Protein AF-A0A7S3QF16-F1 (afdb_monomer_lite)

Radius of gyration: 27.22 Å; chains: 1; bounding box: 56×72×96 Å

Secondary structure (DSSP, 8-state):
--------PPP---------S---THHHHHHHHHHH-HHHHHHHHTT-----PPP-------S--S--------------------------------------GGG-HHHHHHHSSTTHHHHHHHHHHHHHTTT-GGGTHHHHHHHHHHHHHTHHHHHHS-SS-GGGHHHHHHHHHHHHHHHHHSTT-EEEEPPTTTPPEEEEEGGGTEEEEEEESEETTEEEEEEEEEETTS-EEEEEETTTSEEETTEEEEEEE--TT--EEEEEEEEEES--SSS----EEEEEEEE---------

Foldseek 3Di:
DDDDDDDDDDDDDDDDDDDDDDDDCVCVVLVVCCVPPVVVSVVVVVVDPDDPDDDDDDDDDDPPDDDDDDDDDDDDDDDDDDDDDDDDDDDDPDPPPPPDPPDPCCPPLVLVLQCDDDLNVLSVVLVVVCVVCPPNNVVSVVSVVVSVVRCVVCVVVSVPADSPRCPVVVVVQVVVVVVVCVQVPDPLEAEAADDPVQAWDKDDDAVVQKIKTWGAQDDDQWGFQKKWKAFPVGRTFWIDGQVPFDDDPRTGMTMGGHHLPGFKMKIKTWIFGPDPPPDDGHTYIYIDIDTDDNPPPPPD

Organism: NCBI:txid122233

Sequence (300 aa):
MLRRFFATSCPRGFFQH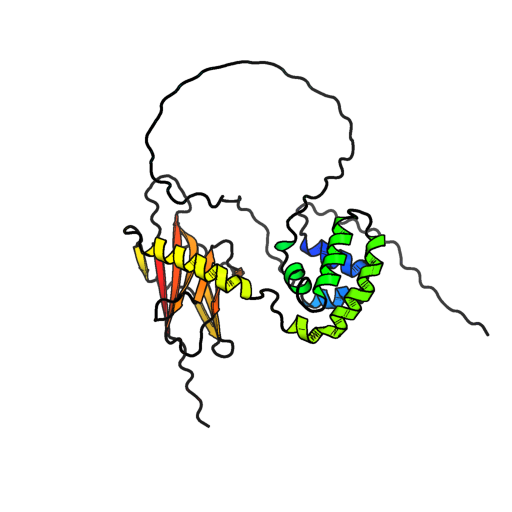KTPQGLCMTFSVVACLSKTNPSFASRLTNVTMCDRGPPRYGKKIPLYLLPRRDFSGGSSTNKSDGDSSSVPSGGTTSETILSVPKEDRGDCPLCKKYSKGPCGELFKKWLECLDKNEGNEINCDVLMAPLDKCLKKNEAYYDKISLYDDNDDEKTIEKWKEFIEEMEGEATTIIRDFDKETEPEMQLRLERQMGAAMFRSKIGNKILLLAYVKDQDGNILGAGSSEELYSFQGQLVLKFGADESCKDVIAHGLYGNEDDDDTENDIIIFRKMERMPSSTLKSD

Structure (mmCIF, N/CA/C/O backbone):
data_AF-A0A7S3QF16-F1
#
_entry.id   AF-A0A7S3QF16-F1
#
loop_
_atom_site.group_PDB
_atom_site.id
_atom_site.type_symbol
_atom_site.label_atom_id
_atom_site.label_alt_id
_atom_site.label_comp_id
_atom_site.label_asym_id
_atom_site.label_entity_id
_atom_site.label_seq_id
_atom_site.pdbx_PDB_ins_code
_atom_site.Cartn_x
_atom_site.Cartn_y
_atom_site.Cartn_z
_atom_site.occupancy
_atom_site.B_iso_or_equiv
_atom_site.auth_seq_id
_atom_site.auth_comp_id
_atom_site.auth_asym_id
_atom_site.auth_atom_id
_atom_site.pdbx_PDB_model_num
ATOM 1 N N . MET A 1 1 ? 12.222 0.759 -66.997 1.00 34.75 1 MET A N 1
ATOM 2 C CA . MET A 1 1 ? 10.974 1.558 -66.938 1.00 34.75 1 MET A CA 1
ATOM 3 C C . MET A 1 1 ? 10.609 1.681 -65.459 1.00 34.75 1 MET A C 1
ATOM 5 O O . MET A 1 1 ? 10.206 0.684 -64.895 1.00 34.75 1 MET A O 1
ATOM 9 N N . LEU A 1 2 ? 10.983 2.698 -64.675 1.00 29.44 2 LEU A N 1
ATOM 10 C CA . LEU A 1 2 ? 10.797 4.156 -64.771 1.00 29.44 2 LEU A CA 1
ATOM 11 C C . LEU A 1 2 ? 9.316 4.584 -64.792 1.00 29.44 2 LEU A C 1
ATOM 13 O O . LEU A 1 2 ? 8.692 4.501 -65.845 1.00 29.44 2 LEU A O 1
ATOM 17 N N . ARG A 1 3 ? 8.819 5.025 -63.616 1.00 26.72 3 ARG A N 1
ATOM 18 C CA . ARG A 1 3 ? 7.724 5.986 -63.284 1.00 26.72 3 ARG A CA 1
ATOM 19 C C . ARG A 1 3 ? 7.445 5.828 -61.768 1.00 26.72 3 ARG A C 1
ATOM 21 O O . ARG A 1 3 ? 6.997 4.763 -61.378 1.00 26.72 3 ARG A O 1
ATOM 28 N N . ARG A 1 4 ? 7.927 6.646 -60.815 1.00 27.41 4 ARG A N 1
ATOM 29 C CA . ARG A 1 4 ? 7.733 8.082 -60.473 1.00 27.41 4 ARG A CA 1
ATOM 30 C C . ARG A 1 4 ? 6.271 8.534 -60.351 1.00 27.41 4 ARG A C 1
ATOM 32 O O . ARG A 1 4 ? 5.593 8.558 -61.367 1.00 27.41 4 ARG A O 1
ATOM 39 N N . PHE A 1 5 ? 5.892 8.929 -59.122 1.00 28.38 5 PHE A N 1
ATOM 40 C CA . PHE A 1 5 ? 5.117 10.109 -58.652 1.00 28.38 5 PHE A CA 1
ATOM 41 C C . PHE A 1 5 ? 4.545 9.791 -57.243 1.00 28.38 5 PHE A C 1
ATOM 43 O O . PHE A 1 5 ? 4.179 8.648 -57.019 1.00 28.38 5 PHE A O 1
ATOM 50 N N . PHE A 1 6 ? 4.453 10.652 -56.221 1.00 27.95 6 PHE A N 1
ATOM 51 C CA . PHE A 1 6 ? 4.789 12.062 -55.985 1.00 27.95 6 PHE A CA 1
ATOM 52 C C . PHE A 1 6 ? 5.149 12.230 -54.493 1.00 27.95 6 PHE A C 1
ATOM 54 O O . PHE A 1 6 ? 4.605 11.540 -53.634 1.00 27.95 6 PHE A O 1
ATOM 61 N N . ALA A 1 7 ? 6.035 13.181 -54.201 1.00 28.44 7 ALA A N 1
ATOM 62 C CA . ALA A 1 7 ? 6.226 13.743 -52.873 1.00 28.44 7 ALA A CA 1
ATOM 63 C C . ALA A 1 7 ? 5.029 14.633 -52.497 1.00 28.44 7 ALA A C 1
ATOM 65 O O . ALA A 1 7 ? 4.592 15.438 -53.319 1.00 28.44 7 ALA A O 1
ATOM 66 N N . THR A 1 8 ? 4.564 14.553 -51.251 1.00 27.20 8 THR A N 1
ATOM 67 C CA . THR A 1 8 ? 3.741 15.599 -50.630 1.00 27.20 8 THR A CA 1
ATOM 68 C C . THR A 1 8 ? 4.460 16.138 -49.404 1.00 27.20 8 THR A C 1
ATOM 70 O O . THR A 1 8 ? 4.722 15.435 -48.431 1.00 27.20 8 THR A O 1
ATOM 73 N N . SER A 1 9 ? 4.816 17.409 -49.524 1.00 26.52 9 SER A N 1
ATOM 74 C CA . SER A 1 9 ? 5.370 18.314 -48.527 1.00 26.52 9 SER A CA 1
ATOM 75 C C . SER A 1 9 ? 4.556 18.352 -47.232 1.00 26.52 9 SER A C 1
ATOM 77 O O . SER A 1 9 ? 3.342 18.539 -47.271 1.00 26.52 9 SER A O 1
ATOM 79 N N . CYS A 1 10 ? 5.241 18.276 -46.092 1.00 24.42 10 CYS A N 1
ATOM 80 C CA . CYS A 1 10 ? 4.675 18.579 -44.780 1.00 24.42 10 CYS A CA 1
ATOM 81 C C . CYS A 1 10 ? 4.849 20.089 -44.500 1.00 24.42 10 CYS A C 1
ATOM 83 O O . CYS A 1 10 ? 5.976 20.584 -44.622 1.00 24.42 10 CYS A O 1
ATOM 85 N N . PRO A 1 11 ? 3.792 20.857 -44.176 1.00 30.11 11 PRO A N 1
ATOM 86 C CA . PRO A 1 11 ? 3.934 22.281 -43.908 1.00 30.11 11 PRO A CA 1
ATOM 87 C C . PRO A 1 11 ? 4.593 22.519 -42.543 1.00 30.11 11 PRO A C 1
ATOM 89 O O . PRO A 1 11 ? 4.161 22.001 -41.515 1.00 30.11 11 PRO A O 1
ATOM 92 N N . ARG A 1 12 ? 5.636 23.357 -42.540 1.00 33.72 12 ARG A N 1
ATOM 93 C CA . ARG A 1 12 ? 6.178 24.001 -41.338 1.00 33.72 12 ARG A CA 1
ATOM 94 C C . ARG A 1 12 ? 5.121 24.954 -40.777 1.00 33.72 12 ARG A C 1
ATOM 96 O O . ARG A 1 12 ? 4.954 26.054 -41.293 1.00 33.72 12 ARG A O 1
ATOM 103 N N . GLY A 1 13 ? 4.435 24.533 -39.721 1.00 26.09 13 GLY A N 1
ATOM 104 C CA . GLY A 1 13 ? 3.623 25.392 -38.864 1.00 26.09 13 GLY A CA 1
ATOM 105 C C . GLY A 1 13 ? 4.214 25.410 -37.461 1.00 26.09 13 GLY A C 1
ATOM 106 O O . GLY A 1 13 ? 4.088 24.439 -36.722 1.00 26.09 13 GLY A O 1
ATOM 107 N N . PHE A 1 14 ? 4.886 26.504 -37.107 1.00 29.84 14 PHE A N 1
ATOM 108 C CA . PHE A 1 14 ? 5.239 26.825 -35.728 1.00 29.84 14 PHE A CA 1
ATOM 109 C C . PHE A 1 14 ? 3.946 27.145 -34.964 1.00 29.84 14 PHE A C 1
ATOM 111 O O . PHE A 1 14 ? 3.296 28.141 -35.265 1.00 29.84 14 PHE A O 1
ATOM 118 N N . PHE A 1 15 ? 3.599 26.344 -33.958 1.00 25.50 15 PHE A N 1
ATOM 119 C CA . PHE A 1 15 ? 2.707 26.774 -32.882 1.00 25.50 15 PHE A CA 1
ATOM 120 C C . PHE A 1 15 ? 3.539 26.876 -31.603 1.00 25.50 15 PHE A C 1
ATOM 122 O O . PHE A 1 15 ? 3.863 25.875 -30.969 1.00 25.50 15 PHE A O 1
ATOM 129 N N . GLN A 1 16 ? 3.920 28.103 -31.243 1.00 27.94 16 GLN A N 1
ATOM 130 C CA . GLN A 1 16 ? 4.348 28.411 -29.883 1.00 27.94 16 GLN A CA 1
ATOM 131 C C . GLN A 1 16 ? 3.099 28.456 -29.004 1.00 27.94 16 GLN A C 1
ATOM 133 O O . GLN A 1 16 ? 2.361 29.438 -29.026 1.00 27.94 16 GLN A O 1
ATOM 138 N N . HIS A 1 17 ? 2.882 27.417 -28.203 1.00 25.02 17 HIS A N 1
ATOM 139 C CA . HIS A 1 17 ? 2.093 27.557 -26.987 1.00 25.02 17 HIS A CA 1
ATOM 140 C C . HIS A 1 17 ? 3.066 27.767 -25.827 1.00 25.02 17 HIS A C 1
ATOM 142 O O . HIS A 1 17 ? 3.766 26.850 -25.407 1.00 25.02 17 HIS A O 1
ATOM 148 N N . LYS A 1 18 ? 3.137 29.006 -25.330 1.00 29.94 18 LYS A N 1
ATOM 149 C CA . LYS A 1 18 ? 3.687 29.283 -24.003 1.00 29.94 18 LYS A CA 1
ATOM 150 C C . LYS A 1 18 ? 2.670 28.793 -22.977 1.00 29.94 18 LYS A C 1
ATOM 152 O O . LYS A 1 18 ? 1.569 29.334 -22.909 1.00 29.94 18 LYS A O 1
ATOM 157 N N . THR A 1 19 ? 3.058 27.833 -22.153 1.00 33.12 19 THR A N 1
ATOM 158 C CA . THR A 1 19 ? 2.444 27.612 -20.841 1.00 33.12 19 THR A CA 1
ATOM 159 C C . THR A 1 19 ? 3.544 27.682 -19.787 1.00 33.12 19 THR A C 1
ATOM 161 O O . THR A 1 19 ? 4.580 27.037 -19.958 1.00 33.12 19 THR A O 1
ATOM 164 N N . PRO A 1 20 ? 3.375 28.483 -18.724 1.00 39.44 20 PRO A N 1
ATOM 165 C CA . PRO A 1 20 ? 4.262 28.432 -17.578 1.00 39.44 20 PRO A CA 1
ATOM 166 C C . PRO A 1 20 ? 3.888 27.210 -16.728 1.00 39.44 20 PRO A C 1
ATOM 168 O O . PRO A 1 20 ? 2.706 26.903 -16.615 1.00 39.44 20 PRO A O 1
ATOM 171 N N . GLN A 1 21 ? 4.891 26.615 -16.072 1.00 33.94 21 GLN A N 1
ATOM 172 C CA . GLN A 1 21 ? 4.816 25.613 -14.987 1.00 33.94 21 GLN A CA 1
ATOM 173 C C . GLN A 1 21 ? 5.112 24.146 -15.375 1.00 33.94 21 GLN A C 1
ATOM 175 O O . GLN A 1 21 ? 4.421 23.541 -16.184 1.00 33.94 21 GLN A O 1
ATOM 180 N N . GLY A 1 22 ? 6.141 23.599 -14.705 1.00 34.50 22 GLY A N 1
ATOM 181 C CA . GLY A 1 22 ? 6.293 22.194 -14.292 1.00 34.50 22 GLY A CA 1
ATOM 182 C C . GLY A 1 22 ? 6.468 21.130 -15.379 1.00 34.50 22 GLY A C 1
ATOM 183 O O . GLY A 1 22 ? 5.495 20.534 -15.824 1.00 34.50 22 GLY A O 1
ATOM 184 N N . LEU A 1 23 ? 7.717 20.816 -15.741 1.00 29.41 23 LEU A N 1
ATOM 185 C CA . LEU A 1 23 ? 8.071 19.666 -16.583 1.00 29.41 23 LEU A CA 1
ATOM 186 C C . LEU A 1 23 ? 7.722 18.337 -15.885 1.00 29.41 23 LEU A C 1
ATOM 188 O O . LEU A 1 23 ? 8.298 17.997 -14.857 1.00 29.41 23 LEU A O 1
ATOM 192 N N . CYS A 1 24 ? 6.800 17.576 -16.474 1.00 27.59 24 CYS A N 1
ATOM 193 C CA . CYS A 1 24 ? 6.434 16.222 -16.058 1.00 27.59 24 CYS A CA 1
ATOM 194 C C . CYS A 1 24 ? 7.305 15.204 -16.828 1.00 27.59 24 CYS A C 1
ATOM 196 O O . CYS A 1 24 ? 7.219 15.126 -18.055 1.00 27.59 24 CYS A O 1
ATOM 198 N N . MET A 1 25 ? 8.169 14.440 -16.147 1.00 37.62 25 MET A N 1
ATOM 199 C CA . MET A 1 25 ? 9.179 13.568 -16.787 1.00 37.62 25 MET A CA 1
ATOM 200 C C . MET A 1 25 ? 8.631 12.305 -17.474 1.00 37.62 25 MET A C 1
ATOM 202 O O . MET A 1 25 ? 9.325 11.717 -18.305 1.00 37.62 25 MET A O 1
ATOM 206 N N . THR A 1 26 ? 7.373 11.926 -17.245 1.00 40.38 26 THR A N 1
ATOM 207 C CA . THR A 1 26 ? 6.702 10.848 -18.000 1.00 40.38 26 THR A CA 1
ATOM 208 C C . THR A 1 26 ? 6.545 11.185 -19.484 1.00 40.38 26 THR A C 1
ATOM 210 O O . THR A 1 26 ? 6.555 10.288 -20.330 1.00 40.38 26 THR A O 1
ATOM 213 N N . PHE A 1 27 ? 6.510 12.476 -19.831 1.00 37.81 27 PHE A N 1
ATOM 214 C CA . PHE A 1 27 ? 6.523 12.910 -21.224 1.00 37.81 27 PHE A CA 1
ATOM 215 C C . PHE A 1 27 ? 7.855 12.630 -21.919 1.00 37.81 27 PHE A C 1
ATOM 217 O O . PHE A 1 27 ? 7.842 12.435 -23.125 1.00 37.81 27 PHE A O 1
ATOM 224 N N . SER A 1 28 ? 8.992 12.564 -21.218 1.00 42.03 28 SER A N 1
ATOM 225 C CA . SER A 1 28 ? 10.298 12.504 -21.888 1.00 42.03 28 SER A CA 1
ATOM 226 C C . SER A 1 28 ? 10.558 11.149 -22.554 1.00 42.03 28 SER A C 1
ATOM 228 O O . SER A 1 28 ? 10.948 11.097 -23.718 1.00 42.03 28 SER A O 1
ATOM 230 N N . VAL A 1 29 ? 10.238 10.037 -21.883 1.00 41.44 29 VAL A N 1
ATOM 231 C CA . VAL A 1 29 ? 10.453 8.687 -22.440 1.00 41.44 29 VAL A CA 1
ATOM 232 C C . VAL A 1 29 ? 9.471 8.398 -23.581 1.00 41.44 29 VAL A C 1
ATOM 234 O O . VAL A 1 29 ? 9.876 7.928 -24.642 1.00 41.44 29 VAL A O 1
ATOM 237 N N . VAL A 1 30 ? 8.192 8.760 -23.427 1.00 46.06 30 VAL A N 1
ATOM 238 C CA . VAL A 1 30 ? 7.173 8.579 -24.479 1.00 46.06 30 VAL A CA 1
ATOM 239 C C . VAL A 1 30 ? 7.391 9.550 -25.652 1.00 46.06 30 VAL A C 1
ATOM 241 O O . VAL A 1 30 ? 7.217 9.168 -26.812 1.00 46.06 30 VAL A O 1
ATOM 244 N N . ALA A 1 31 ? 7.837 10.787 -25.400 1.00 43.59 31 ALA A N 1
ATOM 245 C CA . ALA A 1 31 ? 8.187 11.744 -26.454 1.00 43.59 31 ALA A CA 1
ATOM 246 C C . ALA A 1 31 ? 9.464 11.343 -27.210 1.00 43.59 31 ALA A C 1
ATOM 248 O O . ALA A 1 31 ? 9.525 11.522 -28.425 1.00 43.59 31 ALA A O 1
ATOM 249 N N . CYS A 1 32 ? 10.459 10.764 -26.532 1.00 42.09 32 CYS A N 1
ATOM 250 C CA . CYS A 1 32 ? 11.660 10.242 -27.191 1.00 42.09 32 CYS A CA 1
ATOM 251 C C . CYS A 1 32 ? 11.332 9.026 -28.062 1.00 42.09 32 CYS A C 1
ATOM 253 O O . CYS A 1 32 ? 11.722 8.972 -29.226 1.00 42.09 32 CYS A O 1
ATOM 255 N N . LEU A 1 33 ? 10.529 8.091 -27.548 1.00 45.34 33 LEU A N 1
ATOM 256 C CA . LEU A 1 33 ? 10.141 6.883 -28.281 1.00 45.34 33 LEU A CA 1
ATOM 257 C C . LEU A 1 33 ? 9.184 7.176 -29.450 1.00 45.34 33 LEU A C 1
ATOM 259 O O . LEU A 1 33 ? 9.215 6.474 -30.460 1.00 45.34 33 LEU A O 1
ATOM 263 N N . SER A 1 34 ? 8.364 8.232 -29.360 1.00 44.12 34 SER A N 1
ATOM 264 C CA . SER A 1 34 ? 7.451 8.647 -30.444 1.00 44.12 34 SER A CA 1
ATOM 265 C C . SER A 1 34 ? 8.135 9.387 -31.583 1.00 44.12 34 SER A C 1
ATOM 267 O O . SER A 1 34 ? 7.673 9.287 -32.720 1.00 44.12 34 SER A O 1
ATOM 269 N N . LYS A 1 35 ? 9.248 10.080 -31.315 1.00 42.50 35 LYS A N 1
ATOM 270 C CA . LYS A 1 35 ? 10.030 10.767 -32.351 1.00 42.50 35 LYS A CA 1
ATOM 271 C C . LYS A 1 35 ? 10.871 9.818 -33.202 1.00 42.50 35 LYS A C 1
ATOM 273 O O . LYS A 1 35 ? 11.003 10.062 -34.397 1.00 42.50 35 LYS A O 1
ATOM 278 N N . THR A 1 36 ? 11.415 8.749 -32.622 1.00 43.81 36 THR A N 1
ATOM 279 C CA . THR A 1 36 ? 12.314 7.819 -33.329 1.00 43.81 36 THR A CA 1
ATOM 280 C C . THR A 1 36 ? 11.588 6.605 -33.910 1.00 43.81 36 THR A C 1
ATOM 282 O O . THR A 1 36 ? 11.999 6.091 -34.951 1.00 43.81 36 THR A O 1
ATOM 285 N N . ASN A 1 37 ? 10.474 6.157 -33.310 1.00 45.78 37 ASN A N 1
ATOM 286 C CA . ASN A 1 37 ? 9.675 5.053 -33.847 1.00 45.78 37 ASN A CA 1
ATOM 287 C C . ASN A 1 37 ? 8.175 5.159 -33.475 1.00 45.78 37 ASN A C 1
ATOM 289 O O . ASN A 1 37 ? 7.736 4.611 -32.458 1.00 45.78 37 ASN A O 1
ATOM 293 N N . PRO A 1 38 ? 7.340 5.785 -34.330 1.00 46.91 38 PRO A N 1
ATOM 294 C CA . PRO A 1 38 ? 5.915 6.011 -34.057 1.00 46.91 38 PRO A CA 1
ATOM 295 C C . PRO A 1 38 ? 5.117 4.728 -33.775 1.00 46.91 38 PRO A C 1
ATOM 297 O O . PRO A 1 38 ? 4.131 4.756 -33.042 1.00 46.91 38 PRO A O 1
ATOM 300 N N . SER A 1 39 ? 5.553 3.591 -34.332 1.00 43.91 39 SER A N 1
ATOM 301 C CA . SER A 1 39 ? 4.904 2.285 -34.141 1.00 43.91 39 SER A CA 1
ATOM 302 C C . SER A 1 39 ? 5.179 1.653 -32.772 1.00 43.91 39 SER A C 1
ATOM 304 O O . SER A 1 39 ? 4.388 0.838 -32.301 1.00 43.91 39 SER A O 1
ATOM 306 N N . PHE A 1 40 ? 6.284 2.037 -32.125 1.00 50.66 40 PHE A N 1
ATOM 307 C CA . PHE A 1 40 ? 6.639 1.614 -30.771 1.00 50.66 40 PHE A CA 1
ATOM 308 C C . PHE A 1 40 ? 5.958 2.507 -29.730 1.00 50.66 40 PHE A C 1
ATOM 310 O O . PHE A 1 40 ? 5.368 2.016 -28.770 1.00 50.66 40 PHE A O 1
ATOM 317 N N . ALA A 1 41 ? 5.940 3.821 -29.971 1.00 48.16 41 ALA A N 1
ATOM 318 C CA . ALA A 1 41 ? 5.211 4.748 -29.120 1.00 48.16 41 ALA A CA 1
ATOM 319 C C . ALA A 1 41 ? 3.706 4.498 -29.111 1.00 48.16 41 ALA A C 1
ATOM 321 O O . ALA A 1 41 ? 3.124 4.588 -28.040 1.00 48.16 41 ALA A O 1
ATOM 322 N N . SER A 1 42 ? 3.087 4.109 -30.236 1.00 44.22 42 SER A N 1
ATOM 323 C CA . SER A 1 42 ? 1.650 3.791 -30.248 1.00 44.22 42 SER A CA 1
ATOM 324 C C . SER A 1 42 ? 1.286 2.624 -29.315 1.00 44.22 42 SER A C 1
ATOM 326 O O . SER A 1 42 ? 0.199 2.599 -28.739 1.00 44.22 42 SER A O 1
ATOM 328 N N . ARG A 1 43 ? 2.219 1.681 -29.111 1.00 49.28 43 ARG A N 1
ATOM 329 C CA . ARG A 1 43 ? 2.064 0.552 -28.179 1.00 49.28 43 ARG A CA 1
ATOM 330 C C . ARG A 1 43 ? 2.276 0.963 -26.720 1.00 49.28 43 ARG A C 1
ATOM 332 O O . ARG A 1 43 ? 1.624 0.406 -25.846 1.00 49.28 43 ARG A O 1
ATOM 339 N N . LEU A 1 44 ? 3.113 1.969 -26.463 1.00 43.53 44 LEU A N 1
ATOM 340 C CA . LEU A 1 44 ? 3.290 2.564 -25.131 1.00 43.53 44 LEU A CA 1
ATOM 341 C C . LEU A 1 44 ? 2.171 3.554 -24.768 1.00 43.53 44 LEU A C 1
ATOM 343 O O . LEU A 1 44 ? 1.802 3.661 -23.602 1.00 43.53 44 LEU A O 1
ATOM 347 N N . THR A 1 45 ? 1.578 4.241 -25.747 1.00 40.91 45 THR A N 1
ATOM 348 C CA . THR A 1 45 ? 0.481 5.199 -25.526 1.00 40.91 45 THR A CA 1
ATOM 349 C C . THR A 1 45 ? -0.861 4.538 -25.220 1.00 40.91 45 THR A C 1
ATOM 351 O O . THR A 1 45 ? -1.739 5.189 -24.664 1.00 40.91 45 THR A O 1
ATOM 354 N N . ASN A 1 46 ? -1.025 3.238 -25.490 1.00 33.66 46 ASN A N 1
ATOM 355 C CA . ASN A 1 46 ? -2.186 2.487 -24.995 1.00 33.66 46 ASN A CA 1
ATOM 356 C C . ASN A 1 46 ? -2.142 2.248 -23.469 1.00 33.66 46 ASN A C 1
ATOM 358 O O . ASN A 1 46 ? -3.093 1.709 -22.913 1.00 33.66 46 ASN A O 1
ATOM 362 N N . VAL A 1 47 ? -1.070 2.681 -22.790 1.00 36.03 47 VAL A N 1
ATOM 363 C CA . VAL A 1 47 ? -0.903 2.637 -21.325 1.00 36.03 47 VAL A CA 1
ATOM 364 C C . VAL A 1 47 ? -0.964 4.040 -20.693 1.00 36.03 47 VAL A C 1
ATOM 366 O O . VAL A 1 47 ? -1.104 4.169 -19.480 1.00 36.03 47 VAL A O 1
ATOM 369 N N . THR A 1 48 ? -0.945 5.119 -21.484 1.00 29.95 48 THR A N 1
ATOM 370 C CA . THR A 1 48 ? -1.195 6.475 -20.969 1.00 29.95 48 THR A CA 1
ATOM 371 C C . THR A 1 48 ? -2.692 6.705 -20.766 1.00 29.95 48 THR A C 1
ATOM 373 O O . THR A 1 48 ? -3.358 7.307 -21.606 1.00 29.95 48 THR A O 1
ATOM 376 N N . MET A 1 49 ? -3.229 6.264 -19.625 1.00 25.38 49 MET A N 1
ATOM 377 C CA . MET A 1 49 ? -4.395 6.938 -19.056 1.00 25.38 49 MET A CA 1
ATOM 378 C C . MET A 1 49 ? -3.945 8.341 -18.645 1.00 25.38 49 MET A C 1
ATOM 380 O O . MET A 1 49 ? -3.103 8.512 -17.767 1.00 25.38 49 MET A O 1
ATOM 384 N N . CYS A 1 50 ? -4.452 9.350 -19.350 1.00 29.17 50 CYS A N 1
ATOM 385 C CA . CYS A 1 50 ? -4.286 10.744 -18.975 1.00 29.17 50 CYS A CA 1
ATOM 386 C C . CYS A 1 50 ? -4.996 10.990 -17.643 1.00 29.17 50 CYS A C 1
ATOM 388 O O . CYS A 1 50 ? -6.205 11.215 -17.636 1.00 29.17 50 CYS A O 1
ATOM 390 N N . ASP A 1 51 ? -4.254 10.992 -16.540 1.00 29.92 51 ASP A N 1
ATOM 391 C CA . ASP A 1 51 ? -4.768 11.542 -15.294 1.00 29.92 51 ASP A CA 1
ATOM 392 C C . ASP A 1 51 ? -4.586 13.066 -15.318 1.00 29.92 51 ASP A C 1
ATOM 394 O O . ASP A 1 51 ? -3.473 13.598 -15.299 1.00 29.92 51 ASP A O 1
ATOM 398 N N . ARG A 1 52 ? -5.704 13.780 -15.470 1.00 31.22 52 ARG A N 1
ATOM 399 C CA . ARG A 1 52 ? -5.795 15.237 -15.319 1.00 31.22 52 ARG A CA 1
ATOM 400 C C . ARG A 1 52 ? -6.217 15.538 -13.880 1.00 31.22 52 ARG A C 1
ATOM 402 O O . ARG A 1 52 ? -7.340 15.977 -13.649 1.00 31.22 52 ARG A O 1
ATOM 409 N N . GLY A 1 53 ? -5.321 15.313 -12.926 1.00 32.06 53 GLY A N 1
ATOM 410 C CA . GLY A 1 53 ? -5.453 15.832 -11.563 1.00 32.06 53 GLY A CA 1
ATOM 411 C C . GLY A 1 53 ? -4.844 17.239 -11.443 1.00 32.06 53 GLY A C 1
ATOM 412 O O . GLY A 1 53 ? -3.830 17.513 -12.092 1.00 32.06 53 GLY A O 1
ATOM 413 N N . PRO A 1 54 ? -5.434 18.166 -10.663 1.00 29.36 54 PRO A N 1
ATOM 414 C CA . PRO A 1 54 ? -4.854 19.489 -10.446 1.00 29.36 54 PRO A CA 1
ATOM 415 C C . PRO A 1 54 ? -3.597 19.399 -9.557 1.00 29.36 54 PRO A C 1
ATOM 417 O O . PRO A 1 54 ? -3.516 18.519 -8.702 1.00 29.36 54 PRO A O 1
ATOM 420 N N . PRO A 1 55 ? -2.617 20.313 -9.705 1.00 37.44 55 PRO A N 1
ATOM 421 C CA . PRO A 1 55 ? -1.423 20.308 -8.868 1.00 37.44 55 PRO A CA 1
ATOM 422 C C . PRO A 1 55 ? -1.756 20.906 -7.499 1.00 37.44 55 PRO A C 1
ATOM 424 O O . PRO A 1 55 ? -2.523 21.870 -7.460 1.00 37.44 55 PRO A O 1
ATOM 427 N N . ARG A 1 56 ? -1.129 20.422 -6.413 1.00 45.47 56 ARG A N 1
ATOM 428 C CA . ARG A 1 56 ? -0.651 21.257 -5.284 1.00 45.47 56 ARG A CA 1
ATOM 429 C C . ARG A 1 56 ? 0.148 20.466 -4.224 1.00 45.47 56 ARG A C 1
ATOM 431 O O . ARG A 1 56 ? -0.313 19.459 -3.717 1.00 45.47 56 ARG A O 1
ATOM 438 N N . TYR A 1 57 ? 1.326 21.038 -3.947 1.00 34.66 57 TYR A N 1
ATOM 439 C CA . TYR A 1 57 ? 2.171 21.152 -2.741 1.00 34.66 57 TYR A CA 1
ATOM 440 C C . TYR A 1 57 ? 2.152 20.124 -1.596 1.00 34.66 57 TYR A C 1
ATOM 442 O O . TYR A 1 57 ? 1.121 19.846 -1.005 1.00 34.66 57 TYR A O 1
ATOM 450 N N . GLY A 1 58 ? 3.371 19.813 -1.136 1.00 28.41 58 GLY A N 1
ATOM 451 C CA . GLY A 1 58 ? 3.712 19.398 0.229 1.00 28.41 58 GLY A CA 1
ATOM 452 C C . GLY A 1 58 ? 5.223 19.183 0.329 1.00 28.41 58 GLY A C 1
ATOM 453 O O . GLY A 1 58 ? 5.806 18.550 -0.543 1.00 28.41 58 GLY A O 1
ATOM 454 N N . LYS A 1 59 ? 5.893 19.812 1.297 1.00 31.97 59 LYS A N 1
ATOM 455 C CA . LYS A 1 59 ? 7.349 19.724 1.498 1.00 31.97 59 LYS A CA 1
ATOM 456 C C . LYS A 1 59 ? 7.729 18.302 1.923 1.00 31.97 59 LYS A C 1
ATOM 458 O O . LYS A 1 59 ? 6.976 17.678 2.653 1.00 31.97 59 LYS A O 1
ATOM 463 N N . LYS A 1 60 ? 8.921 17.846 1.522 1.00 31.39 60 LYS A N 1
ATOM 464 C CA . LYS A 1 60 ? 9.548 16.625 2.046 1.00 31.39 60 LYS A CA 1
ATOM 465 C C . LYS A 1 60 ? 9.563 16.692 3.577 1.00 31.39 60 LYS A C 1
ATOM 467 O O . LYS A 1 60 ? 10.249 17.560 4.119 1.00 31.39 60 LYS A O 1
ATOM 472 N N . ILE A 1 61 ? 8.831 15.803 4.241 1.00 33.75 61 ILE A N 1
ATOM 473 C CA . ILE A 1 61 ? 9.031 15.505 5.658 1.00 33.75 61 ILE A CA 1
ATOM 474 C C . ILE A 1 61 ? 10.174 14.485 5.707 1.00 33.75 61 ILE A C 1
ATOM 476 O O . ILE A 1 61 ? 10.079 13.429 5.085 1.00 33.75 61 ILE A O 1
ATOM 480 N N . PRO A 1 62 ? 11.304 14.782 6.356 1.00 34.22 62 PRO A N 1
ATOM 481 C CA . PRO A 1 62 ? 12.350 13.788 6.514 1.00 34.22 62 PRO A CA 1
ATOM 482 C C . PRO A 1 62 ? 11.927 12.719 7.533 1.00 34.22 62 PRO A C 1
ATOM 484 O O . PRO A 1 62 ? 11.602 13.046 8.672 1.00 34.22 62 PRO A O 1
ATOM 487 N N . LEU A 1 63 ? 11.996 11.444 7.137 1.00 33.94 63 LEU A N 1
ATOM 488 C CA . LEU A 1 63 ? 11.757 10.240 7.954 1.00 33.94 63 LEU A CA 1
ATOM 489 C C . LEU A 1 63 ? 12.823 10.013 9.059 1.00 33.94 63 LEU A C 1
ATOM 491 O O . LEU A 1 63 ? 13.377 8.926 9.192 1.00 33.94 63 LEU A O 1
ATOM 495 N N . TYR A 1 64 ? 13.145 11.028 9.865 1.00 38.59 64 TYR A N 1
ATOM 496 C CA . TYR A 1 64 ? 14.041 10.894 11.025 1.00 38.59 64 TYR A CA 1
ATOM 497 C C . TYR A 1 64 ? 13.415 11.367 12.339 1.00 38.59 64 TYR A C 1
ATOM 499 O O . TYR A 1 64 ? 14.083 12.013 13.135 1.00 38.59 64 TYR A O 1
ATOM 507 N N . LEU A 1 65 ? 12.151 11.048 12.613 1.00 37.91 65 LEU A N 1
ATOM 508 C CA . LEU A 1 65 ? 11.532 11.383 13.901 1.00 37.91 65 LEU A CA 1
ATOM 509 C C . LEU A 1 65 ? 10.782 10.184 14.487 1.00 37.91 65 LEU A C 1
ATOM 511 O O . LEU A 1 65 ? 9.565 10.180 14.595 1.00 37.91 65 LEU A O 1
ATOM 515 N N . LEU A 1 66 ? 11.552 9.175 14.896 1.00 39.31 66 LEU A N 1
ATOM 516 C CA . LEU A 1 66 ? 11.185 8.333 16.035 1.00 39.31 66 LEU A CA 1
ATOM 517 C C . LEU A 1 66 ? 12.048 8.768 17.236 1.00 39.31 66 LEU A C 1
ATOM 519 O O . LEU A 1 66 ? 13.216 9.127 17.027 1.00 39.31 66 LEU A O 1
ATOM 523 N N . PRO A 1 67 ? 11.519 8.788 18.474 1.00 32.94 67 PRO A N 1
ATOM 524 C CA . PRO A 1 67 ? 12.201 9.393 19.616 1.00 32.94 67 PRO A CA 1
ATOM 525 C C . PRO A 1 67 ? 13.535 8.697 19.922 1.00 32.94 67 PRO A C 1
ATOM 527 O O . PRO A 1 67 ? 13.588 7.539 20.338 1.00 32.94 67 PRO A O 1
ATOM 530 N N . ARG A 1 68 ? 14.652 9.417 19.761 1.00 34.47 68 ARG A N 1
ATOM 531 C CA . ARG A 1 68 ? 15.942 8.999 20.324 1.00 34.47 68 ARG A CA 1
ATOM 532 C C . ARG A 1 68 ? 15.927 9.247 21.829 1.00 34.47 68 ARG A C 1
ATOM 534 O O . ARG A 1 68 ? 15.754 10.378 22.263 1.00 34.47 68 ARG A O 1
ATOM 541 N N . ARG A 1 69 ? 16.180 8.180 22.593 1.00 36.06 69 ARG A N 1
ATOM 542 C CA . ARG A 1 69 ? 16.484 8.212 24.031 1.00 36.06 69 ARG A CA 1
ATOM 543 C C . ARG A 1 69 ? 17.495 9.309 24.369 1.00 36.06 69 ARG A C 1
ATOM 545 O O . ARG A 1 69 ? 18.563 9.381 23.756 1.00 36.06 69 ARG A O 1
ATOM 552 N N . ASP A 1 70 ? 17.167 10.075 25.402 1.00 34.72 70 ASP A N 1
ATOM 553 C CA . ASP A 1 70 ? 18.041 11.050 26.040 1.00 34.72 70 ASP A CA 1
ATOM 554 C C . ASP A 1 70 ? 19.357 10.407 26.493 1.00 34.72 70 ASP A C 1
ATOM 556 O O . ASP A 1 70 ? 19.383 9.520 27.350 1.00 34.72 70 ASP A O 1
ATOM 560 N N . PHE A 1 71 ? 20.469 10.906 25.953 1.00 34.22 71 PHE A N 1
ATOM 561 C CA . PHE A 1 71 ? 21.758 10.857 26.629 1.00 34.22 71 PHE A CA 1
ATOM 562 C C . PHE A 1 71 ? 22.118 12.275 27.060 1.00 34.22 71 PHE A C 1
ATOM 564 O O . PHE A 1 71 ? 22.326 13.178 26.253 1.00 34.22 71 PHE A O 1
ATOM 571 N N . SER A 1 72 ? 22.165 12.444 28.372 1.00 40.44 72 SER A N 1
ATOM 572 C CA . SER A 1 72 ? 22.629 13.620 29.081 1.00 40.44 72 SER A CA 1
ATOM 573 C C . SER A 1 72 ? 24.095 13.939 28.772 1.00 40.44 72 SER A C 1
ATOM 575 O O . SER A 1 72 ? 24.953 13.057 28.768 1.00 40.44 72 SER A O 1
ATOM 577 N N . GLY A 1 73 ? 24.400 15.232 28.625 1.00 32.38 73 GLY A N 1
ATOM 578 C CA . GLY A 1 73 ? 25.741 15.751 28.888 1.00 32.38 73 GLY A CA 1
ATOM 579 C C . GLY A 1 73 ? 26.210 16.866 27.960 1.00 32.38 73 GLY A C 1
ATOM 580 O O . GLY A 1 73 ? 26.413 16.650 26.773 1.00 32.38 73 GLY A O 1
ATOM 581 N N . GLY A 1 74 ? 26.531 18.020 28.552 1.00 31.36 74 GLY A N 1
ATOM 582 C CA . GLY A 1 74 ? 27.671 18.810 28.080 1.00 31.36 74 GLY A CA 1
ATOM 583 C C . GLY A 1 74 ? 27.378 20.219 27.582 1.00 31.36 74 GLY A C 1
ATOM 584 O O . GLY A 1 74 ? 27.282 20.471 26.390 1.00 31.36 74 GLY A O 1
ATOM 585 N N . SER A 1 75 ? 27.365 21.149 28.533 1.00 36.31 75 SER A N 1
ATOM 586 C CA . SER A 1 75 ? 27.694 22.568 28.368 1.00 36.31 75 SER A CA 1
ATOM 587 C C . SER A 1 75 ? 28.917 22.814 27.468 1.00 36.31 75 SER A C 1
ATOM 589 O O . SER A 1 75 ? 29.968 22.214 27.702 1.00 36.31 75 SER A O 1
ATOM 591 N N . SER A 1 76 ? 28.833 23.775 26.539 1.00 36.50 76 SER A N 1
ATOM 592 C CA . SER A 1 76 ? 29.873 24.805 26.364 1.00 36.50 76 SER A CA 1
ATOM 593 C C . SER A 1 76 ? 29.460 25.907 25.388 1.00 36.50 76 SER A C 1
ATOM 595 O O . SER A 1 76 ? 29.111 25.678 24.234 1.00 36.50 76 SER A O 1
ATOM 597 N N . THR A 1 77 ? 29.567 27.127 25.898 1.00 42.09 77 THR A N 1
ATOM 598 C CA . THR A 1 77 ? 29.622 28.410 25.199 1.00 42.09 77 THR A CA 1
ATOM 599 C C . THR A 1 77 ? 30.751 28.465 24.170 1.00 42.09 77 THR A C 1
ATOM 601 O O . THR A 1 77 ? 31.834 27.972 24.473 1.00 42.09 77 THR A O 1
ATOM 604 N N . ASN A 1 78 ? 30.562 29.187 23.056 1.00 39.66 78 ASN A N 1
ATOM 605 C CA . ASN A 1 78 ? 31.533 30.194 22.604 1.00 39.66 78 ASN A CA 1
ATOM 606 C C . ASN A 1 78 ? 30.974 31.179 21.561 1.00 39.66 78 ASN A C 1
ATOM 608 O O . ASN A 1 78 ? 30.171 30.838 20.699 1.00 39.66 78 ASN A O 1
ATOM 612 N N . LYS A 1 79 ? 31.440 32.419 21.737 1.00 43.88 79 LYS A N 1
ATOM 613 C CA . LYS A 1 79 ? 31.310 33.637 20.926 1.00 43.88 79 LYS A CA 1
ATOM 614 C C . LYS A 1 79 ? 32.101 33.567 19.612 1.00 43.88 79 LYS A C 1
ATOM 616 O O . LYS A 1 79 ? 33.006 32.745 19.511 1.00 43.88 79 LYS A O 1
ATOM 621 N N . SER A 1 80 ? 31.789 34.543 18.745 1.00 41.12 80 SER A N 1
ATOM 622 C CA . SER A 1 80 ? 32.612 35.243 17.725 1.00 41.12 80 SER A CA 1
ATOM 623 C C . SER A 1 80 ? 31.903 35.242 16.368 1.00 41.12 80 SER A C 1
ATOM 625 O O . SER A 1 80 ? 31.254 34.259 16.043 1.00 41.12 80 SER A O 1
ATOM 627 N N . ASP A 1 81 ? 31.989 36.219 15.467 1.00 37.66 81 ASP A N 1
ATOM 628 C CA . ASP A 1 81 ? 32.441 37.621 15.384 1.00 37.66 81 ASP A CA 1
ATOM 629 C C . ASP A 1 81 ? 32.163 38.035 13.915 1.00 37.66 81 ASP A C 1
ATOM 631 O O . ASP A 1 81 ? 32.110 37.161 13.054 1.00 37.66 81 ASP A O 1
ATOM 635 N N . GLY A 1 82 ? 32.075 39.341 13.624 1.00 39.28 82 GLY A N 1
ATOM 636 C CA . GLY A 1 82 ? 32.443 39.943 12.320 1.00 39.28 82 GLY A CA 1
ATOM 637 C C . GLY A 1 82 ? 31.458 39.742 11.155 1.00 39.28 82 GLY A C 1
ATOM 638 O O . GLY A 1 82 ? 31.203 38.631 10.722 1.00 39.28 82 GLY A O 1
ATOM 639 N N . ASP A 1 83 ? 30.749 40.751 10.657 1.00 37.41 83 ASP A N 1
ATOM 640 C CA . ASP A 1 83 ? 31.168 41.983 9.963 1.00 37.41 83 ASP A CA 1
ATOM 641 C C . ASP A 1 83 ? 31.616 41.808 8.494 1.00 37.41 83 ASP A C 1
ATOM 643 O O . ASP A 1 83 ? 32.411 40.943 8.140 1.00 37.41 83 ASP A O 1
ATOM 647 N N . SER A 1 84 ? 31.132 42.766 7.698 1.00 43.75 84 SER A N 1
ATOM 648 C CA . SER A 1 84 ? 31.621 43.256 6.410 1.00 43.75 84 SER A CA 1
ATOM 649 C C . SER A 1 84 ? 31.184 42.615 5.077 1.00 43.75 84 SER A C 1
ATOM 651 O O . SER A 1 84 ? 31.571 41.523 4.678 1.00 43.75 84 SER A O 1
ATOM 653 N N . SER A 1 85 ? 30.556 43.508 4.301 1.00 40.12 85 SER A N 1
ATOM 654 C CA . SER A 1 85 ? 30.889 43.887 2.918 1.00 40.12 85 SER A CA 1
ATOM 655 C C . SER A 1 85 ? 30.021 43.409 1.750 1.00 40.12 85 SER A C 1
ATOM 657 O O . SER A 1 85 ? 30.045 42.280 1.275 1.00 40.12 85 SER A O 1
ATOM 659 N N . SER A 1 86 ? 29.340 44.423 1.225 1.00 45.06 86 SER A N 1
ATOM 660 C CA . SER A 1 86 ? 28.727 44.620 -0.082 1.00 45.06 86 SER A CA 1
ATOM 661 C C . SER A 1 86 ? 29.707 44.582 -1.263 1.00 45.06 86 SER A C 1
ATOM 663 O O . SER A 1 86 ? 30.717 45.284 -1.234 1.00 45.06 86 SER A O 1
ATOM 665 N N . VAL A 1 87 ? 29.312 43.923 -2.360 1.00 42.94 87 VAL A N 1
ATOM 666 C CA . VAL A 1 87 ? 29.767 44.210 -3.738 1.00 42.94 87 VAL A CA 1
ATOM 667 C C . VAL A 1 87 ? 28.620 43.912 -4.723 1.00 42.94 87 VAL A C 1
ATOM 669 O O . VAL A 1 87 ? 28.046 42.825 -4.641 1.00 42.94 87 VAL A O 1
ATOM 672 N N . PRO A 1 88 ? 28.274 44.811 -5.668 1.00 50.16 88 PRO A N 1
ATOM 673 C CA . PRO A 1 88 ? 27.398 44.492 -6.790 1.00 50.16 88 PRO A CA 1
ATOM 674 C C . PRO A 1 88 ? 28.143 44.395 -8.136 1.00 50.16 88 PRO A C 1
ATOM 676 O O . PRO A 1 88 ? 29.158 45.047 -8.362 1.00 50.16 88 PRO A O 1
ATOM 679 N N . SER A 1 89 ? 27.501 43.667 -9.053 1.00 42.72 89 SER A N 1
ATOM 680 C CA . SER A 1 89 ? 27.563 43.782 -10.520 1.00 42.72 89 SER A CA 1
ATOM 681 C C . SER A 1 89 ? 28.799 43.272 -11.272 1.00 42.72 89 SER A C 1
ATOM 683 O O . SER A 1 89 ? 29.851 43.899 -11.321 1.00 42.72 89 SER A O 1
ATOM 685 N N . GLY A 1 90 ? 28.573 42.195 -12.027 1.00 36.81 90 GLY A N 1
ATOM 686 C CA . GLY A 1 90 ? 29.425 41.732 -13.121 1.00 36.81 90 GLY A CA 1
ATOM 687 C C . GLY A 1 90 ? 28.739 40.594 -13.872 1.00 36.81 90 GLY A C 1
ATOM 688 O O . GLY A 1 90 ? 28.989 39.428 -13.593 1.00 36.81 90 GLY A O 1
ATOM 689 N N . GLY A 1 91 ? 27.800 40.935 -14.759 1.00 48.31 91 GLY A N 1
ATOM 690 C CA . GLY A 1 91 ? 27.060 39.973 -15.568 1.00 48.31 91 GLY A CA 1
ATOM 691 C C . GLY A 1 91 ? 27.920 39.371 -16.676 1.00 48.31 91 GLY A C 1
ATOM 692 O O . GLY A 1 91 ? 28.384 40.089 -17.557 1.00 48.31 91 GLY A O 1
ATOM 693 N N . THR A 1 92 ? 28.036 38.045 -16.660 1.00 36.66 92 THR A N 1
ATOM 694 C CA . THR A 1 92 ? 28.435 37.237 -17.814 1.00 36.66 92 THR A CA 1
ATOM 695 C C . THR A 1 92 ? 27.422 36.106 -17.923 1.00 36.66 92 THR A C 1
ATOM 697 O O . THR A 1 92 ? 27.442 35.159 -17.140 1.00 36.66 92 THR A O 1
ATOM 700 N N . THR A 1 93 ? 26.483 36.231 -18.859 1.00 45.41 93 THR A N 1
ATOM 701 C CA . THR A 1 93 ? 25.556 35.162 -19.242 1.00 45.41 93 THR A CA 1
ATOM 702 C C . THR A 1 93 ? 26.333 34.072 -19.976 1.00 45.41 93 THR A C 1
ATOM 704 O O . THR A 1 93 ? 26.368 34.045 -21.203 1.00 45.41 93 THR A O 1
ATOM 707 N N . SER A 1 94 ? 26.981 33.189 -19.217 1.00 41.34 94 SER A N 1
ATOM 708 C CA . SER A 1 94 ? 27.227 31.825 -19.673 1.00 41.34 94 SER A CA 1
ATOM 709 C C . SER A 1 94 ? 25.924 31.063 -19.496 1.00 41.34 94 SER A C 1
ATOM 711 O O . SER A 1 94 ? 25.422 30.945 -18.378 1.00 41.34 94 SER A O 1
ATOM 713 N N . GLU A 1 95 ? 25.362 30.574 -20.598 1.00 49.78 95 GLU A N 1
ATOM 714 C CA . GLU A 1 95 ? 24.330 29.544 -20.574 1.00 49.78 95 GLU A CA 1
ATOM 715 C C . GLU A 1 95 ? 24.929 28.290 -19.929 1.00 49.78 95 GLU A C 1
ATOM 717 O O . GLU A 1 95 ? 25.501 27.420 -20.582 1.00 49.78 95 GLU A O 1
ATOM 722 N N . THR A 1 96 ? 24.834 28.227 -18.604 1.00 34.22 96 THR A N 1
ATOM 723 C CA . THR A 1 96 ? 24.990 26.998 -17.843 1.00 34.22 96 THR A CA 1
ATOM 724 C C . THR A 1 96 ? 23.839 26.098 -18.266 1.00 34.22 96 THR A C 1
ATOM 726 O O . THR A 1 96 ? 22.718 26.229 -17.772 1.00 34.22 96 THR A O 1
ATOM 729 N N . ILE A 1 97 ? 24.101 25.211 -19.226 1.00 44.78 97 ILE A N 1
ATOM 730 C CA . ILE A 1 97 ? 23.261 24.042 -19.460 1.00 44.78 97 ILE A CA 1
ATOM 731 C C . ILE A 1 97 ? 23.268 23.289 -18.132 1.00 44.78 97 ILE A C 1
ATOM 733 O O . ILE A 1 97 ? 24.271 22.695 -17.744 1.00 44.78 97 ILE A O 1
ATOM 737 N N . LEU A 1 98 ? 22.172 23.431 -17.390 1.00 34.91 98 LEU A N 1
ATOM 738 C CA . LEU A 1 98 ? 21.904 22.702 -16.162 1.00 34.91 98 LEU A CA 1
ATOM 739 C C . LEU A 1 98 ? 21.982 21.215 -16.507 1.00 34.91 98 LEU A C 1
ATOM 741 O O . LEU A 1 98 ? 21.064 20.677 -17.125 1.00 34.91 98 LEU A O 1
ATOM 745 N N . SER A 1 99 ? 23.092 20.571 -16.146 1.00 40.94 99 SER A N 1
ATOM 746 C CA . SER A 1 99 ? 23.188 19.119 -16.121 1.00 40.94 99 SER A CA 1
ATOM 747 C C . SER A 1 99 ? 22.079 18.627 -15.203 1.00 40.94 99 SER A C 1
ATOM 749 O O . SER A 1 99 ? 22.119 18.862 -13.991 1.00 40.94 99 SER A O 1
ATOM 751 N N . VAL A 1 100 ? 21.045 18.042 -15.807 1.00 43.66 100 VAL A N 1
ATOM 752 C CA . VAL A 1 100 ? 19.927 17.435 -15.092 1.00 43.66 100 VAL A CA 1
ATOM 753 C C . VAL A 1 100 ? 20.538 16.403 -14.142 1.00 43.66 100 VAL A C 1
ATOM 755 O O . VAL A 1 100 ? 21.343 15.587 -14.596 1.00 43.66 100 VAL A O 1
ATOM 758 N N . PRO A 1 101 ? 20.245 16.458 -12.831 1.00 45.00 101 PRO A N 1
ATOM 759 C CA . PRO A 1 101 ? 20.781 15.492 -11.888 1.00 45.00 101 PRO A CA 1
ATOM 760 C C . PRO A 1 101 ? 20.482 14.080 -12.386 1.00 45.00 101 PRO A C 1
ATOM 762 O O . PRO A 1 101 ? 19.375 13.813 -12.855 1.00 45.00 101 PRO A O 1
ATOM 765 N N . LYS A 1 102 ? 21.471 13.188 -12.285 1.00 54.44 102 LYS A N 1
ATOM 766 C CA . LYS A 1 102 ? 21.297 11.746 -12.472 1.00 54.44 102 LYS A CA 1
ATOM 767 C C . LYS A 1 102 ? 20.380 11.233 -11.363 1.00 54.44 102 LYS A C 1
ATOM 769 O O . LYS A 1 102 ? 20.855 10.685 -10.376 1.00 54.44 102 LYS A O 1
ATOM 774 N N . GLU A 1 103 ? 19.086 11.507 -11.467 1.00 48.69 103 GLU A N 1
ATOM 775 C CA . GLU A 1 103 ? 18.098 10.882 -10.603 1.00 48.69 103 GLU A CA 1
ATOM 776 C C . GLU A 1 103 ? 18.166 9.378 -10.842 1.00 48.69 103 GLU A C 1
ATOM 778 O O . GLU A 1 103 ? 18.254 8.914 -11.986 1.00 48.69 103 GLU A O 1
ATOM 783 N N . ASP A 1 104 ? 18.205 8.642 -9.736 1.00 54.69 104 ASP A N 1
ATOM 784 C CA . ASP A 1 104 ? 18.332 7.197 -9.683 1.00 54.69 104 ASP A CA 1
ATOM 785 C C . ASP A 1 104 ? 17.206 6.565 -10.512 1.00 54.69 104 ASP A C 1
ATOM 787 O O . ASP A 1 104 ? 16.068 6.401 -10.075 1.00 54.69 104 ASP A O 1
ATOM 791 N N . ARG A 1 105 ? 17.509 6.197 -11.763 1.00 62.59 105 ARG A N 1
ATOM 792 C CA . ARG A 1 105 ? 16.550 5.537 -12.668 1.00 62.59 105 ARG A CA 1
ATOM 793 C C . ARG A 1 105 ? 16.090 4.169 -12.147 1.00 62.59 105 ARG A C 1
ATOM 795 O O . ARG A 1 105 ? 15.238 3.545 -12.786 1.00 62.59 105 ARG A O 1
ATOM 802 N N . GLY A 1 106 ? 16.644 3.717 -11.017 1.00 59.19 106 GLY A N 1
ATOM 803 C CA . GLY A 1 106 ? 16.191 2.561 -10.250 1.00 59.19 106 GLY A CA 1
ATOM 804 C C . GLY A 1 106 ? 14.722 2.650 -9.830 1.00 59.19 106 GLY A C 1
ATOM 805 O O . GLY A 1 106 ? 14.049 1.620 -9.832 1.00 59.19 106 GLY A O 1
ATOM 806 N N . ASP A 1 107 ? 14.196 3.859 -9.613 1.00 65.44 107 ASP A N 1
ATOM 807 C CA . ASP A 1 107 ? 12.819 4.054 -9.132 1.00 65.44 107 ASP A CA 1
ATOM 808 C C . ASP A 1 107 ? 11.766 4.103 -10.248 1.00 65.44 107 ASP A C 1
ATOM 810 O O . ASP A 1 107 ? 10.569 4.168 -9.980 1.00 65.44 107 ASP A O 1
ATOM 814 N N . CYS A 1 108 ? 12.161 4.043 -11.524 1.00 80.19 108 CYS A N 1
ATOM 815 C CA . CYS A 1 108 ? 11.201 4.027 -12.627 1.00 80.19 108 CYS A CA 1
ATOM 816 C C . CYS A 1 108 ? 10.595 2.616 -12.806 1.00 80.19 108 CYS A C 1
ATOM 818 O O . CYS A 1 108 ? 11.314 1.701 -13.230 1.00 80.19 108 CYS A O 1
ATOM 820 N N . PRO A 1 109 ? 9.271 2.413 -12.611 1.00 78.00 109 PRO A N 1
ATOM 821 C CA . PRO A 1 109 ? 8.646 1.085 -12.698 1.00 78.00 109 PRO A CA 1
ATOM 822 C C . PRO A 1 109 ? 8.788 0.437 -14.082 1.00 78.00 109 PRO A C 1
ATOM 824 O O . PRO A 1 109 ? 8.994 -0.771 -14.211 1.00 78.00 109 PRO A O 1
ATOM 827 N N . LEU A 1 110 ? 8.756 1.252 -15.143 1.00 83.56 110 LEU A N 1
ATOM 828 C CA . LEU A 1 110 ? 9.001 0.787 -16.510 1.00 83.56 110 LEU A CA 1
ATOM 829 C C . LEU A 1 110 ? 10.451 0.325 -16.693 1.00 83.56 110 LEU A C 1
ATOM 831 O O . LEU A 1 110 ? 10.682 -0.747 -17.255 1.00 83.56 110 LEU A O 1
ATOM 835 N N . CYS A 1 111 ? 11.427 1.088 -16.191 1.00 89.56 111 CYS A N 1
ATOM 836 C CA . CYS A 1 111 ? 12.833 0.691 -16.249 1.00 89.56 111 CYS A CA 1
ATOM 837 C C . CYS A 1 111 ? 13.068 -0.604 -15.466 1.00 89.56 111 CYS A C 1
ATOM 839 O O . CYS A 1 111 ? 13.767 -1.494 -15.950 1.00 89.56 111 CYS A O 1
ATOM 841 N N . LYS A 1 112 ? 12.434 -0.756 -14.301 1.00 85.38 112 LYS A N 1
ATOM 842 C CA . LYS A 1 112 ? 12.507 -1.965 -13.473 1.00 85.38 112 LYS A CA 1
ATOM 843 C C . LYS A 1 112 ? 11.932 -3.192 -14.186 1.00 85.38 112 LYS A C 1
ATOM 845 O O . LYS A 1 112 ? 12.584 -4.233 -14.220 1.00 85.38 112 LYS A O 1
ATOM 850 N N . LYS A 1 113 ? 10.772 -3.061 -14.839 1.00 88.00 113 LYS A N 1
ATOM 851 C CA . LYS A 1 113 ? 10.157 -4.143 -15.627 1.00 88.00 113 LYS A CA 1
ATOM 852 C C . LYS A 1 113 ? 11.049 -4.605 -16.780 1.00 88.00 113 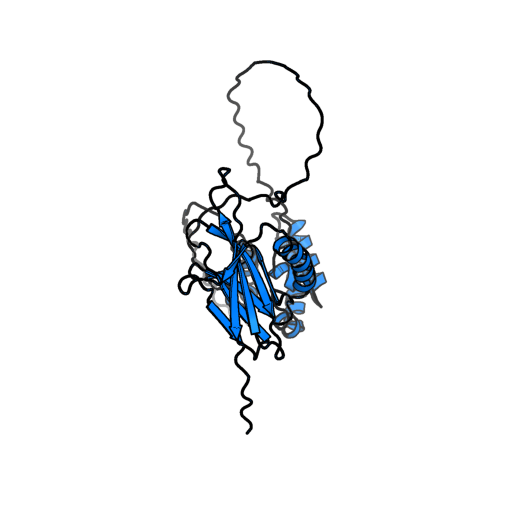LYS A C 1
ATOM 854 O O . LYS A 1 113 ? 11.299 -5.799 -16.925 1.00 88.00 113 LYS A O 1
ATOM 859 N N . TYR A 1 114 ? 11.535 -3.677 -17.603 1.00 92.62 114 TYR A N 1
ATOM 860 C CA . TYR A 1 114 ? 12.273 -4.032 -18.821 1.00 92.62 114 TYR A CA 1
ATOM 861 C C . TYR A 1 114 ? 13.761 -4.307 -18.595 1.00 92.62 114 TYR A C 1
ATOM 863 O O . TYR A 1 114 ? 14.384 -4.944 -19.440 1.00 92.62 114 TYR A O 1
ATOM 871 N N . SER A 1 115 ? 14.332 -3.893 -17.460 1.00 91.94 115 SER A N 1
ATOM 872 C CA . SER A 1 115 ? 15.706 -4.247 -17.070 1.00 91.94 115 SER A CA 1
ATOM 873 C C . SER A 1 115 ? 15.852 -5.691 -16.574 1.00 91.94 115 SER A C 1
ATOM 875 O O . SER A 1 115 ? 16.978 -6.182 -16.459 1.00 91.94 115 SER A O 1
ATOM 877 N N . LYS A 1 116 ? 14.739 -6.394 -16.328 1.00 89.25 116 LYS A N 1
ATOM 878 C CA . LYS A 1 116 ? 14.693 -7.819 -15.976 1.00 89.25 116 LYS A CA 1
ATOM 879 C C . LYS A 1 116 ? 14.425 -8.706 -17.206 1.00 89.25 116 LYS A C 1
ATOM 881 O O . LYS A 1 116 ? 13.947 -8.258 -18.254 1.00 89.25 116 LYS A O 1
ATOM 886 N N . GLY A 1 117 ? 14.715 -10.000 -17.067 1.00 92.94 117 GLY A N 1
ATOM 887 C CA . GLY A 1 117 ? 14.331 -11.027 -18.038 1.00 92.94 117 GLY A CA 1
ATOM 888 C C . GLY A 1 117 ? 15.213 -11.131 -19.291 1.00 92.94 117 GLY A C 1
ATOM 889 O O . GLY A 1 117 ? 16.345 -10.642 -19.304 1.00 92.94 117 GLY A O 1
ATOM 890 N N . PRO A 1 118 ? 14.716 -11.779 -20.364 1.00 96.06 118 PRO A N 1
ATOM 891 C CA . PRO A 1 118 ? 15.526 -12.182 -21.518 1.00 96.06 118 PRO A CA 1
ATOM 892 C C . PRO A 1 118 ? 16.081 -11.008 -22.336 1.00 96.06 118 PRO A C 1
ATOM 894 O O . PRO A 1 118 ? 17.083 -11.174 -23.029 1.00 96.06 118 PRO A O 1
ATOM 897 N N . CYS A 1 119 ? 15.462 -9.827 -22.257 1.00 97.06 119 CYS A N 1
ATOM 898 C CA . CYS A 1 119 ? 15.926 -8.608 -22.925 1.00 97.06 119 CYS A CA 1
ATOM 899 C C . CYS A 1 119 ? 16.554 -7.590 -21.961 1.00 97.06 119 CYS A C 1
ATOM 901 O O . CYS A 1 119 ? 16.977 -6.524 -22.410 1.00 97.06 119 CYS A O 1
ATOM 903 N N . GLY A 1 120 ? 16.657 -7.919 -20.667 1.00 95.19 120 GLY A N 1
ATOM 904 C CA . GLY A 1 120 ? 17.098 -6.996 -19.618 1.00 95.19 120 GLY A CA 1
ATOM 905 C C . GLY A 1 120 ? 18.483 -6.405 -19.863 1.00 95.19 120 GLY A C 1
ATOM 906 O O . GLY A 1 120 ? 18.675 -5.197 -19.762 1.00 95.19 120 GLY A O 1
ATOM 907 N N . GLU A 1 121 ? 19.440 -7.227 -20.290 1.00 96.50 121 GLU A N 1
ATOM 908 C CA . GLU A 1 121 ? 20.806 -6.773 -20.581 1.00 96.50 121 GLU A CA 1
ATOM 909 C C . GLU A 1 121 ? 20.889 -5.851 -21.808 1.00 96.50 121 GLU A C 1
ATOM 911 O O . GLU A 1 121 ? 21.690 -4.918 -21.831 1.00 96.50 121 GLU A O 1
ATOM 916 N N . LEU A 1 122 ? 20.049 -6.066 -22.829 1.00 95.94 122 LEU A N 1
ATOM 917 C CA . LEU A 1 122 ? 19.963 -5.150 -23.974 1.00 95.94 122 LEU A CA 1
ATOM 918 C C . LEU A 1 122 ? 19.354 -3.811 -23.555 1.00 95.94 122 LEU A C 1
ATOM 920 O O . LEU A 1 122 ? 19.836 -2.761 -23.975 1.00 95.94 122 LEU A O 1
ATOM 924 N N . PHE A 1 123 ? 18.331 -3.856 -22.702 1.00 95.19 123 PHE A N 1
ATOM 925 C CA . PHE A 1 123 ? 17.679 -2.668 -22.170 1.00 95.19 123 PHE A CA 1
ATOM 926 C C . PHE A 1 123 ? 18.629 -1.837 -21.296 1.00 95.19 123 PHE A C 1
ATOM 928 O O . PHE A 1 123 ? 18.747 -0.633 -21.507 1.00 95.19 123 PHE A O 1
ATOM 935 N N . LYS A 1 124 ? 19.380 -2.469 -20.382 1.00 94.31 124 LYS A N 1
ATOM 936 C CA . LYS A 1 124 ? 20.401 -1.794 -19.559 1.00 94.31 124 LYS A CA 1
ATOM 937 C C . LYS A 1 124 ? 21.492 -1.153 -20.411 1.00 94.31 124 LYS A C 1
ATOM 939 O O . LYS A 1 124 ? 21.802 0.012 -20.209 1.00 94.31 124 LYS A O 1
ATOM 944 N N . LYS A 1 125 ? 22.017 -1.863 -21.418 1.00 94.75 125 LYS A N 1
ATOM 945 C CA . LYS A 1 125 ? 23.013 -1.304 -22.353 1.00 94.75 125 LYS A CA 1
ATOM 946 C C . LYS A 1 125 ? 22.485 -0.093 -23.113 1.00 94.75 125 LYS A C 1
ATOM 948 O O . LYS A 1 125 ? 23.230 0.854 -23.347 1.00 94.75 125 LYS A O 1
ATOM 953 N N . TRP A 1 126 ? 21.215 -0.128 -23.509 1.00 93.50 126 TRP A N 1
ATOM 954 C CA . TRP A 1 126 ? 20.568 1.011 -24.146 1.00 93.50 126 TRP A CA 1
ATOM 955 C C . TRP A 1 126 ? 20.427 2.195 -23.177 1.00 93.50 126 TRP A C 1
ATOM 957 O O . TRP A 1 126 ? 20.833 3.298 -23.535 1.00 93.50 126 TRP A O 1
ATOM 967 N N . LEU A 1 127 ? 19.973 1.972 -21.938 1.00 90.75 127 LEU A N 1
ATOM 968 C CA . LEU A 1 127 ? 19.914 3.018 -20.907 1.00 90.75 127 LEU A CA 1
ATOM 969 C C . LEU A 1 127 ? 21.292 3.615 -20.595 1.00 90.75 127 LEU A C 1
ATOM 971 O O . LEU A 1 127 ? 21.439 4.832 -20.595 1.00 90.75 127 LEU A O 1
ATOM 975 N N . GLU A 1 128 ? 22.314 2.778 -20.411 1.00 91.69 128 GLU A N 1
ATOM 976 C CA . GLU A 1 128 ? 23.690 3.232 -20.192 1.00 91.69 128 GLU A CA 1
ATOM 977 C C . GLU A 1 128 ? 24.223 4.054 -21.367 1.00 91.69 128 GLU A C 1
ATOM 979 O O . GLU A 1 128 ? 25.010 4.979 -21.174 1.00 91.69 128 GLU A O 1
ATOM 984 N N . CYS A 1 129 ? 23.835 3.707 -22.598 1.00 91.88 129 CYS A N 1
ATOM 985 C CA . CYS A 1 129 ? 24.199 4.488 -23.772 1.00 91.88 129 CYS A CA 1
ATOM 986 C C . CYS A 1 129 ? 23.586 5.889 -23.701 1.00 91.88 129 CYS A C 1
ATOM 988 O O . CYS A 1 129 ? 24.295 6.863 -23.954 1.00 91.88 129 CYS A O 1
ATOM 990 N N . LEU A 1 130 ? 22.308 5.997 -23.318 1.00 87.94 130 LEU A N 1
ATOM 991 C CA . LEU A 1 130 ? 21.643 7.289 -23.134 1.00 87.94 130 LEU A CA 1
ATOM 992 C C . LEU A 1 130 ? 22.324 8.115 -22.036 1.00 87.94 130 LEU A C 1
ATOM 994 O O . LEU A 1 130 ? 22.568 9.300 -22.237 1.00 87.94 130 LEU A O 1
ATOM 998 N N . ASP A 1 131 ? 22.698 7.483 -20.922 1.00 86.62 131 ASP A N 1
ATOM 999 C CA . ASP A 1 131 ? 23.368 8.154 -19.795 1.00 86.62 131 ASP A CA 1
ATOM 1000 C C . ASP A 1 131 ? 24.771 8.649 -20.151 1.00 86.62 131 ASP A C 1
ATOM 1002 O O . ASP A 1 131 ? 25.234 9.669 -19.648 1.00 86.62 131 ASP A O 1
ATOM 100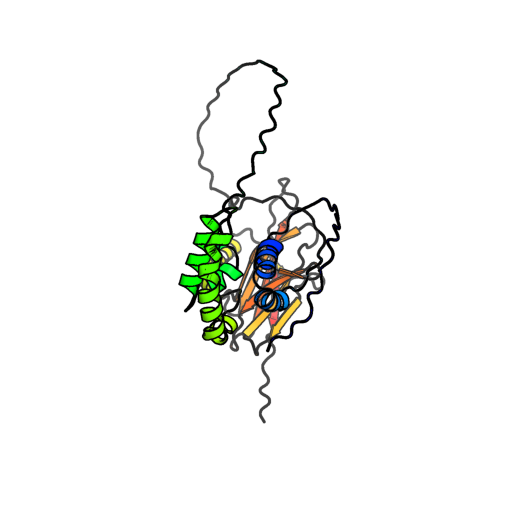6 N N . LYS A 1 132 ? 25.473 7.930 -21.030 1.00 88.94 132 LYS A N 1
ATOM 1007 C CA . LYS A 1 132 ? 26.811 8.316 -21.501 1.00 88.94 132 LYS A CA 1
ATOM 1008 C C . LYS A 1 132 ? 26.776 9.401 -22.577 1.00 88.94 132 LYS A C 1
ATOM 1010 O O . LYS A 1 132 ? 27.797 10.047 -22.794 1.00 88.94 132 LYS A O 1
ATOM 1015 N N . ASN A 1 133 ? 25.645 9.590 -23.256 1.00 85.94 133 ASN A N 1
ATOM 1016 C CA . ASN A 1 133 ? 25.500 10.516 -24.380 1.00 85.94 133 ASN A CA 1
ATOM 1017 C C . ASN A 1 133 ? 24.430 11.585 -24.102 1.00 85.94 133 ASN A C 1
ATOM 1019 O O . ASN A 1 133 ? 23.609 11.866 -24.976 1.00 85.94 133 ASN A O 1
ATOM 1023 N N . GLU A 1 134 ? 24.434 12.189 -22.906 1.00 77.62 134 GLU A N 1
ATOM 1024 C CA . GLU A 1 134 ? 23.553 13.318 -22.569 1.00 77.62 134 GLU A CA 1
ATOM 1025 C C . GLU A 1 134 ? 23.637 14.406 -23.665 1.00 77.62 134 GLU A C 1
ATOM 1027 O O . GLU A 1 134 ? 24.654 15.079 -23.826 1.00 77.62 134 GLU A O 1
ATOM 1032 N N . GLY A 1 135 ? 22.577 14.539 -24.475 1.00 66.88 135 GLY A N 1
ATOM 1033 C CA . GLY A 1 135 ? 22.491 15.505 -25.580 1.00 66.88 135 GLY A CA 1
ATOM 1034 C C . GLY A 1 135 ? 22.908 15.011 -26.976 1.00 66.88 135 GLY A C 1
ATOM 1035 O O . GLY A 1 135 ? 22.811 15.786 -27.926 1.00 66.88 135 GLY A O 1
ATOM 1036 N N . ASN A 1 136 ? 23.328 13.750 -27.149 1.00 67.38 136 ASN A N 1
ATOM 1037 C CA . ASN A 1 136 ? 23.649 13.169 -28.463 1.00 67.38 136 ASN A CA 1
ATOM 1038 C C . ASN A 1 136 ? 23.039 11.768 -28.652 1.00 67.38 136 ASN A C 1
ATOM 1040 O O . ASN A 1 136 ? 23.724 10.745 -28.676 1.00 67.38 136 ASN A O 1
ATOM 1044 N N . GLU A 1 137 ? 21.716 11.743 -28.808 1.00 63.72 137 GLU A N 1
ATOM 1045 C CA . GLU A 1 137 ? 20.885 10.530 -28.879 1.00 63.72 137 GLU A CA 1
ATOM 1046 C C . GLU A 1 137 ? 21.156 9.652 -30.117 1.00 63.72 137 GLU A C 1
ATOM 1048 O O . GLU A 1 137 ? 20.873 8.454 -30.103 1.00 63.72 137 GLU A O 1
ATOM 1053 N N . ILE A 1 138 ? 21.767 10.217 -31.165 1.00 69.75 138 ILE A N 1
ATOM 1054 C CA . ILE A 1 138 ? 21.949 9.583 -32.485 1.00 69.75 138 ILE A CA 1
ATOM 1055 C C . ILE A 1 138 ? 22.761 8.277 -32.394 1.00 69.75 138 ILE A C 1
ATOM 1057 O O . ILE A 1 138 ? 22.581 7.359 -33.194 1.00 69.75 138 ILE A O 1
ATOM 1061 N N . ASN A 1 139 ? 23.637 8.150 -31.395 1.00 75.62 139 ASN A N 1
ATOM 1062 C CA . ASN A 1 139 ? 24.527 6.995 -31.275 1.00 75.62 139 ASN A CA 1
ATOM 1063 C C . ASN A 1 139 ? 23.896 5.778 -30.582 1.00 75.62 139 ASN A C 1
ATOM 1065 O O . ASN A 1 139 ? 24.448 4.679 -30.670 1.00 75.62 139 ASN A O 1
ATOM 1069 N N . CYS A 1 140 ? 22.743 5.930 -29.926 1.00 87.19 140 CYS A N 1
ATOM 1070 C CA . CYS A 1 140 ? 22.104 4.833 -29.192 1.00 87.19 140 CYS A CA 1
ATOM 1071 C C . CYS A 1 140 ? 21.043 4.082 -30.013 1.00 87.19 140 CYS A C 1
ATOM 1073 O O . CYS A 1 140 ? 20.617 2.996 -29.613 1.00 87.19 140 CYS A O 1
ATOM 1075 N N . ASP A 1 141 ? 20.683 4.587 -31.197 1.00 85.31 141 ASP A N 1
ATOM 1076 C CA . ASP A 1 141 ? 19.707 3.967 -32.107 1.00 85.31 141 ASP A CA 1
ATOM 1077 C C . ASP A 1 141 ? 20.129 2.569 -32.582 1.00 85.31 141 ASP A C 1
ATOM 1079 O O . ASP A 1 141 ? 19.288 1.698 -32.823 1.00 85.31 141 ASP A O 1
ATOM 1083 N N . VAL A 1 142 ? 21.437 2.301 -32.644 1.00 90.50 142 VAL A N 1
ATOM 1084 C CA . VAL A 1 142 ? 21.972 0.977 -33.007 1.00 90.50 142 VAL A CA 1
ATOM 1085 C C . VAL A 1 142 ? 21.528 -0.104 -32.010 1.00 90.50 142 VAL A C 1
ATOM 1087 O O . VAL A 1 142 ? 21.373 -1.266 -32.389 1.00 90.50 142 VAL A O 1
ATOM 1090 N N . LEU A 1 143 ? 21.271 0.266 -30.750 1.00 91.12 143 LEU A N 1
ATOM 1091 C CA . LEU A 1 143 ? 20.798 -0.649 -29.707 1.00 91.12 143 LEU A CA 1
ATOM 1092 C C . LEU A 1 143 ? 19.272 -0.831 -29.723 1.00 91.12 143 LEU A C 1
ATOM 1094 O O . LEU A 1 143 ? 18.782 -1.849 -29.229 1.00 91.12 143 LEU A O 1
ATOM 1098 N N . MET A 1 144 ? 18.523 0.086 -30.346 1.00 90.06 144 MET A N 1
ATOM 1099 C CA . MET A 1 144 ? 17.058 0.031 -30.391 1.00 90.06 144 MET A CA 1
ATOM 1100 C C . MET A 1 144 ? 16.531 -1.116 -31.249 1.00 90.06 144 MET A C 1
ATOM 1102 O O . MET A 1 144 ? 15.613 -1.815 -30.830 1.00 90.06 144 MET A O 1
ATOM 1106 N N . ALA A 1 145 ? 17.102 -1.358 -32.432 1.00 92.19 145 ALA A N 1
ATOM 1107 C CA . ALA A 1 145 ? 16.608 -2.422 -33.311 1.00 92.19 145 ALA A CA 1
ATOM 1108 C C . ALA A 1 145 ? 16.769 -3.840 -32.706 1.00 92.19 145 ALA A C 1
ATOM 1110 O O . ALA A 1 145 ? 15.809 -4.618 -32.745 1.00 92.19 145 ALA A O 1
ATOM 1111 N N . PRO A 1 146 ? 17.921 -4.204 -32.100 1.00 95.62 146 PRO A N 1
ATOM 1112 C CA . PRO A 1 146 ? 18.052 -5.455 -31.352 1.00 95.62 146 PRO A CA 1
ATOM 1113 C C . PRO A 1 146 ? 17.110 -5.545 -30.148 1.00 95.62 146 PRO A C 1
ATOM 1115 O O . PRO A 1 146 ? 16.543 -6.612 -29.903 1.00 95.62 146 PRO A O 1
ATOM 1118 N N . LEU A 1 147 ? 16.928 -4.440 -29.417 1.00 94.94 147 LEU A N 1
ATOM 1119 C CA . LEU A 1 147 ? 16.049 -4.379 -28.253 1.00 94.94 147 LEU A CA 1
ATOM 1120 C C . LEU A 1 147 ? 14.579 -4.590 -28.646 1.00 94.94 147 LEU A C 1
ATOM 1122 O O . LEU A 1 147 ? 13.938 -5.484 -28.102 1.00 94.94 147 LEU A O 1
ATOM 1126 N N . ASP A 1 148 ? 14.070 -3.863 -29.644 1.00 94.19 148 ASP A N 1
ATOM 1127 C CA . ASP A 1 148 ? 12.704 -4.013 -30.172 1.00 94.19 148 ASP A CA 1
ATOM 1128 C C . ASP A 1 148 ? 12.445 -5.443 -30.666 1.00 94.19 148 ASP A C 1
ATOM 1130 O O . ASP A 1 148 ? 11.435 -6.062 -30.323 1.00 94.19 148 ASP A O 1
ATOM 1134 N N . LYS A 1 149 ? 13.400 -6.021 -31.405 1.00 96.69 149 LYS A N 1
ATOM 1135 C CA . LYS A 1 149 ? 13.313 -7.416 -31.854 1.00 96.69 149 LYS A CA 1
ATOM 1136 C C . LYS A 1 149 ? 13.250 -8.390 -30.676 1.00 96.69 149 LYS A C 1
ATOM 1138 O O . LYS A 1 149 ? 12.492 -9.360 -30.732 1.00 96.69 149 LYS A O 1
ATOM 1143 N N . CYS A 1 150 ? 14.041 -8.157 -29.631 1.00 97.31 150 CYS A N 1
ATOM 1144 C CA . CYS A 1 150 ? 14.026 -8.986 -28.432 1.00 97.31 150 CYS A CA 1
ATOM 1145 C C . CYS A 1 150 ? 12.689 -8.874 -27.691 1.00 97.31 150 CYS A C 1
ATOM 1147 O O . CYS A 1 150 ? 12.099 -9.903 -27.361 1.00 97.31 150 CYS A O 1
ATOM 1149 N N . LEU A 1 151 ? 12.190 -7.652 -27.474 1.00 94.62 151 LEU A N 1
ATOM 1150 C CA . LEU A 1 151 ? 10.933 -7.402 -26.768 1.00 94.62 151 LEU A CA 1
ATOM 1151 C C . LEU A 1 151 ? 9.750 -8.041 -27.500 1.00 94.62 151 LEU A C 1
ATOM 1153 O O . LEU A 1 151 ? 8.992 -8.775 -26.880 1.00 94.62 151 LEU A O 1
ATOM 1157 N N . LYS A 1 152 ? 9.658 -7.884 -28.827 1.00 95.06 152 LYS A N 1
ATOM 1158 C CA . LYS A 1 152 ? 8.627 -8.546 -29.650 1.00 95.06 152 LYS A CA 1
ATOM 1159 C C . LYS A 1 152 ? 8.691 -10.067 -29.567 1.00 95.06 152 LYS A C 1
ATOM 1161 O O . LYS A 1 152 ? 7.663 -10.728 -29.501 1.00 95.06 152 LYS A O 1
ATOM 1166 N N . LYS A 1 153 ? 9.897 -10.642 -29.564 1.00 97.94 153 LYS A N 1
ATOM 1167 C CA . LYS A 1 153 ? 10.069 -12.097 -29.445 1.00 97.94 153 LYS A CA 1
ATOM 1168 C C . LYS A 1 153 ? 9.632 -12.624 -28.071 1.00 97.94 153 LYS A C 1
ATOM 1170 O O . LYS A 1 153 ? 9.227 -13.778 -27.978 1.00 97.94 153 LYS A O 1
ATOM 1175 N N . ASN A 1 154 ? 9.724 -11.802 -27.027 1.00 96.69 154 ASN A N 1
ATOM 1176 C CA . ASN A 1 154 ? 9.436 -12.175 -25.643 1.00 96.69 154 ASN A CA 1
ATOM 1177 C C . ASN A 1 154 ? 8.220 -11.422 -25.066 1.00 96.69 154 ASN A C 1
ATOM 1179 O O . ASN A 1 154 ? 8.132 -11.257 -23.853 1.00 96.69 154 ASN A O 1
ATOM 1183 N N . GLU A 1 155 ? 7.282 -10.976 -25.907 1.00 93.56 155 GLU A N 1
ATOM 1184 C CA . GLU A 1 155 ? 6.105 -10.184 -25.502 1.00 93.56 155 GLU A CA 1
ATOM 1185 C C . GLU A 1 155 ? 5.314 -10.886 -24.386 1.00 93.56 155 GLU A C 1
ATOM 1187 O O . GLU A 1 155 ? 5.122 -10.327 -23.310 1.00 93.56 155 GLU A O 1
ATOM 1192 N N . ALA A 1 156 ? 5.039 -12.183 -24.558 1.00 92.69 156 ALA A N 1
ATOM 1193 C CA . ALA A 1 156 ? 4.331 -13.001 -23.572 1.00 92.69 156 ALA A CA 1
ATOM 1194 C C . ALA A 1 156 ? 5.029 -13.118 -22.200 1.00 92.69 156 ALA A C 1
ATOM 1196 O O . ALA A 1 156 ? 4.371 -13.442 -21.212 1.00 92.69 156 ALA A O 1
ATOM 1197 N N . TYR A 1 157 ? 6.349 -12.910 -22.120 1.00 92.06 157 TYR A N 1
ATOM 1198 C CA . TYR A 1 157 ? 7.064 -12.860 -20.840 1.00 92.06 157 TYR A CA 1
ATOM 1199 C C . TYR A 1 157 ? 6.795 -11.527 -20.136 1.00 92.06 157 TYR A C 1
ATOM 1201 O O . TYR A 1 157 ? 6.433 -11.508 -18.963 1.00 92.06 157 TYR A O 1
ATOM 1209 N N . TYR A 1 158 ? 6.918 -10.416 -20.865 1.00 88.94 158 TYR A N 1
ATOM 1210 C CA . TYR A 1 158 ? 6.727 -9.081 -20.307 1.00 88.94 158 TYR A CA 1
ATOM 1211 C C . TYR A 1 158 ? 5.255 -8.752 -20.029 1.00 88.94 158 TYR A C 1
ATOM 1213 O O . TYR A 1 158 ? 4.990 -7.995 -19.101 1.00 88.94 158 TYR A O 1
ATOM 1221 N N . ASP A 1 159 ? 4.293 -9.348 -20.731 1.00 86.12 159 ASP A N 1
ATOM 1222 C CA . ASP A 1 159 ? 2.860 -9.185 -20.429 1.00 86.12 159 ASP A CA 1
ATOM 1223 C C . ASP A 1 159 ? 2.454 -9.822 -19.095 1.00 86.12 159 ASP A C 1
ATOM 1225 O O . ASP A 1 159 ? 1.531 -9.350 -18.437 1.00 86.12 159 ASP A O 1
ATOM 1229 N N . LYS A 1 160 ? 3.168 -10.870 -18.667 1.00 83.69 160 LYS A N 1
ATOM 1230 C CA . LYS A 1 160 ? 2.934 -11.543 -17.380 1.00 83.69 160 LYS A CA 1
ATOM 1231 C C . LYS A 1 160 ? 3.567 -10.816 -16.200 1.00 83.69 160 LYS A C 1
ATOM 1233 O O . LYS A 1 160 ? 3.155 -11.035 -15.068 1.00 83.69 160 LYS A O 1
ATOM 1238 N N . ILE A 1 161 ? 4.568 -9.975 -16.456 1.00 79.44 161 ILE A N 1
ATOM 1239 C CA . ILE A 1 161 ? 5.222 -9.189 -15.413 1.00 79.44 161 ILE A CA 1
ATOM 1240 C C . ILE A 1 161 ? 4.355 -7.972 -15.107 1.00 79.44 161 ILE A C 1
ATOM 1242 O O . ILE A 1 161 ? 4.199 -7.071 -15.946 1.00 79.44 161 ILE A O 1
ATOM 1246 N N . SER A 1 162 ? 3.825 -7.931 -13.887 1.00 72.75 162 SER A N 1
ATOM 1247 C CA . SER A 1 162 ? 3.246 -6.716 -13.324 1.00 72.75 162 SER A CA 1
ATOM 1248 C C . SER A 1 162 ? 4.309 -5.613 -13.324 1.00 72.75 162 SER A C 1
ATOM 1250 O O . SER A 1 162 ? 5.467 -5.845 -12.987 1.00 72.75 162 SER A O 1
ATOM 1252 N N . LEU A 1 163 ? 3.941 -4.393 -13.733 1.00 67.19 163 LEU A N 1
ATOM 1253 C CA . LEU A 1 163 ? 4.817 -3.218 -13.568 1.00 67.19 163 LEU A CA 1
ATOM 1254 C C . LEU A 1 163 ? 5.160 -2.969 -12.090 1.00 67.19 163 LEU A C 1
ATOM 1256 O O . LEU A 1 163 ? 6.176 -2.349 -11.787 1.00 67.19 163 LEU A O 1
ATOM 1260 N N . TYR A 1 164 ? 4.317 -3.497 -11.211 1.00 62.03 164 TYR A N 1
ATOM 1261 C CA . TYR A 1 164 ? 4.467 -3.575 -9.771 1.00 62.03 164 TYR A CA 1
ATOM 1262 C C . TYR A 1 164 ? 4.785 -5.039 -9.455 1.00 62.03 164 TYR A C 1
ATOM 1264 O O . TYR A 1 164 ? 3.902 -5.802 -9.101 1.00 62.03 164 TYR A O 1
ATOM 1272 N N . ASP A 1 165 ? 5.985 -5.489 -9.820 1.00 52.81 165 ASP A N 1
ATOM 1273 C CA . ASP A 1 165 ? 6.431 -6.867 -9.588 1.00 52.81 165 ASP A CA 1
ATOM 1274 C C . ASP A 1 165 ? 6.625 -7.060 -8.074 1.00 52.81 165 ASP A C 1
ATOM 1276 O O . ASP A 1 165 ? 7.615 -6.566 -7.528 1.00 52.81 165 ASP A O 1
ATOM 1280 N N . ASP A 1 166 ? 5.674 -7.756 -7.441 1.00 52.16 166 ASP A N 1
ATOM 1281 C CA . ASP A 1 166 ? 5.447 -7.913 -5.989 1.00 52.16 166 ASP A CA 1
ATOM 1282 C C . ASP A 1 166 ? 6.622 -8.552 -5.201 1.00 52.16 166 ASP A C 1
ATOM 1284 O O . ASP A 1 166 ? 6.550 -8.783 -4.000 1.00 52.16 166 ASP A O 1
ATOM 1288 N N . ASN A 1 167 ? 7.754 -8.858 -5.843 1.00 48.38 167 ASN A N 1
ATOM 1289 C CA . ASN A 1 167 ? 8.907 -9.477 -5.172 1.00 48.38 167 ASN A CA 1
ATOM 1290 C C . ASN A 1 167 ? 9.721 -8.516 -4.285 1.00 48.38 167 ASN A C 1
ATOM 1292 O O . ASN A 1 167 ? 10.525 -8.980 -3.480 1.00 48.38 167 ASN A O 1
ATOM 1296 N N . ASP A 1 168 ? 9.555 -7.197 -4.422 1.00 53.28 168 ASP A N 1
ATOM 1297 C CA . ASP A 1 168 ? 10.045 -6.267 -3.389 1.00 53.28 168 ASP A CA 1
ATOM 1298 C C . ASP A 1 168 ? 9.039 -6.102 -2.240 1.00 53.28 168 ASP A C 1
ATOM 1300 O O . ASP A 1 168 ? 9.397 -5.547 -1.198 1.00 53.28 168 ASP A O 1
ATOM 1304 N N . ASP A 1 169 ? 7.820 -6.629 -2.377 1.00 54.81 169 ASP A N 1
ATOM 1305 C CA . ASP A 1 169 ? 6.791 -6.488 -1.352 1.00 54.81 169 ASP A CA 1
ATOM 1306 C C . ASP A 1 169 ? 7.066 -7.417 -0.174 1.00 54.81 169 ASP A C 1
ATOM 1308 O O . ASP A 1 169 ? 6.837 -7.015 0.956 1.00 54.81 169 ASP A O 1
ATOM 1312 N N . GLU A 1 170 ? 7.661 -8.597 -0.380 1.00 59.75 170 GLU A N 1
ATOM 1313 C CA . GLU A 1 170 ? 7.975 -9.520 0.726 1.00 59.75 170 GLU A CA 1
ATOM 1314 C C . GLU A 1 170 ? 8.958 -8.885 1.729 1.00 59.75 170 GLU A C 1
ATOM 1316 O O . GLU A 1 170 ? 8.698 -8.841 2.931 1.00 59.75 170 GLU A O 1
ATOM 1321 N N . LYS A 1 171 ? 10.025 -8.242 1.229 1.00 60.78 171 LYS A N 1
ATOM 1322 C CA . LYS A 1 171 ? 10.955 -7.465 2.073 1.00 60.78 171 LYS A CA 1
ATOM 1323 C C . LYS A 1 171 ? 10.334 -6.196 2.653 1.00 60.78 171 LYS A C 1
ATOM 1325 O O . LYS A 1 171 ? 10.855 -5.651 3.625 1.00 60.78 171 LYS A O 1
ATOM 1330 N N . THR A 1 172 ? 9.282 -5.681 2.030 1.00 76.44 172 THR A N 1
ATOM 1331 C CA . THR A 1 172 ? 8.586 -4.475 2.488 1.00 76.44 172 THR A CA 1
ATOM 1332 C C . THR A 1 172 ? 7.588 -4.824 3.591 1.00 76.44 172 THR A C 1
ATOM 1334 O O . THR A 1 172 ? 7.533 -4.128 4.599 1.00 76.44 172 THR A O 1
ATOM 1337 N N . ILE A 1 173 ? 6.883 -5.951 3.472 1.00 84.50 173 ILE A N 1
ATOM 1338 C CA . ILE A 1 173 ? 5.944 -6.467 4.470 1.00 84.50 173 ILE A CA 1
ATOM 1339 C C . ILE A 1 173 ? 6.679 -6.851 5.755 1.00 84.50 173 ILE A C 1
ATOM 1341 O O . ILE A 1 173 ? 6.198 -6.502 6.827 1.00 84.50 173 ILE A O 1
ATOM 1345 N N . GLU A 1 174 ? 7.850 -7.493 5.682 1.00 86.38 174 GLU A N 1
ATOM 1346 C CA . GLU A 1 174 ? 8.646 -7.803 6.884 1.00 86.38 174 GLU A CA 1
ATOM 1347 C C . GLU A 1 174 ? 9.032 -6.537 7.664 1.00 86.38 174 GLU A C 1
ATOM 1349 O O . GLU A 1 174 ? 8.850 -6.478 8.878 1.00 86.38 174 GLU A O 1
ATOM 1354 N N . LYS A 1 175 ? 9.480 -5.484 6.967 1.00 89.62 175 LYS A N 1
ATOM 1355 C CA . LYS A 1 175 ? 9.795 -4.192 7.599 1.00 89.62 175 LYS A CA 1
ATOM 1356 C C . LYS A 1 175 ? 8.563 -3.540 8.218 1.00 89.62 175 LYS A C 1
ATOM 1358 O O . LYS A 1 175 ? 8.638 -3.014 9.325 1.00 89.62 175 LYS A O 1
ATOM 1363 N N . TRP A 1 176 ? 7.431 -3.581 7.516 1.00 93.12 176 TRP A N 1
ATOM 1364 C CA . TRP A 1 176 ? 6.168 -3.083 8.055 1.00 93.12 176 TRP A CA 1
ATOM 1365 C C . TRP A 1 176 ? 5.710 -3.882 9.266 1.00 93.12 176 TRP A C 1
ATOM 1367 O O . TRP A 1 176 ? 5.145 -3.300 10.183 1.00 93.12 176 TRP A O 1
ATOM 1377 N N . LYS A 1 177 ? 5.970 -5.188 9.293 1.00 93.81 177 LYS A N 1
ATOM 1378 C CA . LYS A 1 177 ? 5.627 -6.054 10.414 1.00 93.81 177 LYS A CA 1
ATOM 1379 C C . LYS A 1 177 ? 6.371 -5.669 11.677 1.00 93.81 177 LYS A C 1
ATOM 1381 O O . LYS A 1 177 ? 5.714 -5.422 12.681 1.00 93.81 177 LYS A O 1
ATOM 1386 N N . GLU A 1 178 ? 7.693 -5.538 11.606 1.00 92.69 178 GLU A N 1
ATOM 1387 C CA . GLU A 1 178 ? 8.495 -5.079 12.746 1.00 92.69 178 GLU A CA 1
ATOM 1388 C C . GLU A 1 178 ? 8.025 -3.702 13.235 1.00 92.69 178 GLU A C 1
ATOM 1390 O O . GLU A 1 178 ? 7.793 -3.513 14.426 1.00 92.69 178 GLU A O 1
ATOM 1395 N N . PHE A 1 179 ? 7.793 -2.767 12.308 1.00 92.75 179 PHE A N 1
ATOM 1396 C CA . PHE A 1 179 ? 7.327 -1.421 12.638 1.00 92.75 179 PHE A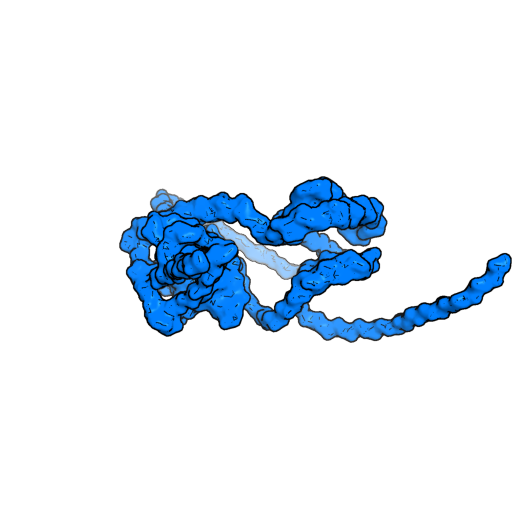 CA 1
ATOM 1397 C C . PHE A 1 179 ? 5.932 -1.400 13.286 1.00 92.75 179 PHE A C 1
ATOM 1399 O O . PHE A 1 179 ? 5.716 -0.708 14.276 1.00 92.75 179 PHE A O 1
ATOM 1406 N N . ILE A 1 180 ? 4.966 -2.147 12.742 1.00 94.75 180 ILE A N 1
ATOM 1407 C CA . ILE A 1 180 ? 3.594 -2.205 13.270 1.00 94.75 180 ILE A CA 1
ATOM 1408 C C . ILE A 1 180 ? 3.570 -2.898 14.635 1.00 94.75 180 ILE A C 1
ATOM 1410 O O . ILE A 1 180 ? 2.857 -2.437 15.522 1.00 94.75 180 ILE A O 1
ATOM 1414 N N . GLU A 1 181 ? 4.344 -3.971 14.820 1.00 93.75 181 GLU A N 1
ATOM 1415 C CA . GLU A 1 181 ? 4.471 -4.654 16.113 1.00 93.75 181 GLU A CA 1
ATOM 1416 C C . GLU A 1 181 ? 5.096 -3.743 17.179 1.00 93.75 181 GLU A C 1
ATOM 1418 O O . GLU A 1 181 ? 4.613 -3.717 18.311 1.00 93.75 181 GLU A O 1
ATOM 1423 N N . GLU A 1 182 ? 6.121 -2.961 16.822 1.00 92.31 182 GLU A N 1
ATOM 1424 C CA . GLU A 1 182 ? 6.706 -1.949 17.707 1.00 92.31 182 GLU A CA 1
ATOM 1425 C C . GLU A 1 182 ? 5.659 -0.895 18.098 1.00 92.31 182 GLU A C 1
ATOM 1427 O O . GLU A 1 182 ? 5.407 -0.696 19.286 1.00 92.31 182 GLU A O 1
ATOM 1432 N N . MET A 1 183 ? 4.973 -0.303 17.115 1.00 90.62 183 MET A N 1
ATOM 1433 C CA . MET A 1 183 ? 3.973 0.755 17.320 1.00 90.62 183 MET A CA 1
ATOM 1434 C C . MET A 1 183 ? 2.748 0.304 18.128 1.00 90.62 183 MET A C 1
ATOM 1436 O O . MET A 1 183 ? 2.259 1.037 18.990 1.00 90.62 183 MET A O 1
ATOM 1440 N N . GLU A 1 184 ? 2.211 -0.886 17.856 1.00 90.69 184 GLU A N 1
ATOM 1441 C CA . GLU A 1 184 ? 1.092 -1.442 18.630 1.00 90.69 184 GLU A CA 1
ATOM 1442 C C . GLU A 1 184 ? 1.519 -1.891 20.034 1.00 90.69 184 GLU A C 1
ATOM 1444 O O . GLU A 1 184 ? 0.684 -1.940 20.938 1.00 90.69 184 GLU A O 1
ATOM 1449 N N . GLY A 1 185 ? 2.801 -2.219 20.223 1.00 88.50 185 GLY A N 1
ATOM 1450 C CA . GLY A 1 185 ? 3.377 -2.585 21.515 1.00 88.50 185 GLY A CA 1
ATOM 1451 C C . GLY A 1 185 ? 3.612 -1.398 22.454 1.00 88.50 185 GLY A C 1
ATOM 1452 O O . GLY A 1 185 ? 3.765 -1.599 23.664 1.00 88.50 185 GLY A O 1
ATOM 1453 N N . GLU A 1 186 ? 3.629 -0.165 21.942 1.00 85.75 186 GLU A N 1
ATOM 1454 C CA . GLU A 1 186 ? 3.779 1.032 22.767 1.00 85.75 186 GLU A CA 1
ATOM 1455 C C . GLU A 1 186 ? 2.541 1.270 23.646 1.00 85.75 186 GLU A C 1
ATOM 1457 O O . GLU A 1 186 ? 1.406 1.357 23.179 1.00 85.75 186 GLU A O 1
ATOM 1462 N N . ALA A 1 187 ? 2.760 1.426 24.957 1.00 69.06 187 ALA A N 1
ATOM 1463 C CA . ALA A 1 187 ? 1.691 1.543 25.956 1.00 69.06 187 ALA A CA 1
ATOM 1464 C C . ALA A 1 187 ? 0.783 2.779 25.783 1.00 69.06 187 ALA A C 1
ATOM 1466 O O . ALA A 1 187 ? -0.266 2.868 26.422 1.00 69.06 187 ALA A O 1
ATOM 1467 N N . THR A 1 188 ? 1.190 3.740 24.954 1.00 81.12 188 THR A N 1
ATOM 1468 C CA . THR A 1 188 ? 0.461 4.980 24.661 1.00 81.12 188 THR A CA 1
ATOM 1469 C C . THR A 1 188 ? -0.482 4.860 23.466 1.00 81.12 188 THR A C 1
ATOM 1471 O O . THR A 1 188 ? -1.304 5.749 23.255 1.00 81.12 188 THR A O 1
ATOM 1474 N N . THR A 1 189 ? -0.407 3.775 22.695 1.00 83.81 189 THR A N 1
ATOM 1475 C CA . THR A 1 189 ? -1.192 3.622 21.470 1.00 83.81 189 THR A CA 1
ATOM 1476 C C . THR A 1 189 ? -2.656 3.319 21.785 1.00 83.81 189 THR A C 1
ATOM 1478 O O . THR A 1 189 ? -3.004 2.283 22.355 1.00 83.81 189 THR A O 1
ATOM 1481 N N . ILE A 1 190 ? -3.551 4.225 21.386 1.00 90.69 190 ILE A N 1
ATOM 1482 C CA . ILE A 1 190 ? -4.994 4.060 21.577 1.00 90.69 190 ILE A CA 1
ATOM 1483 C C . ILE A 1 190 ? -5.592 3.417 20.324 1.00 90.69 190 ILE A C 1
ATOM 1485 O O . ILE A 1 190 ? -5.668 4.050 19.270 1.00 90.69 190 ILE A O 1
ATOM 1489 N N . ILE A 1 191 ? -6.077 2.180 20.457 1.00 94.12 191 ILE A N 1
ATOM 1490 C CA . ILE A 1 191 ? -6.798 1.471 19.392 1.00 94.12 191 ILE A CA 1
ATOM 1491 C C . ILE A 1 191 ? -8.310 1.658 19.580 1.00 94.12 191 ILE A C 1
ATOM 1493 O O . ILE A 1 191 ? -8.847 1.380 20.655 1.00 94.12 191 ILE A O 1
ATOM 1497 N N . ARG A 1 192 ? -9.012 2.130 18.545 1.00 96.19 192 ARG A N 1
ATOM 1498 C CA . ARG A 1 192 ? -10.470 2.358 18.534 1.00 96.19 192 ARG A CA 1
ATOM 1499 C C . ARG A 1 192 ? -11.104 1.788 17.274 1.00 96.19 192 ARG A C 1
ATOM 1501 O O . ARG A 1 192 ? -10.427 1.595 16.273 1.00 96.19 192 ARG A O 1
ATOM 1508 N N . ASP A 1 193 ? -12.405 1.544 17.301 1.00 97.44 193 ASP A N 1
ATOM 1509 C CA . ASP A 1 193 ? -13.136 1.195 16.083 1.00 97.44 193 ASP A CA 1
ATOM 1510 C C . ASP A 1 193 ? -13.474 2.472 15.291 1.00 97.44 193 ASP A C 1
ATOM 1512 O O . ASP A 1 193 ? -13.614 3.550 15.877 1.00 97.44 193 ASP A O 1
ATOM 1516 N N . PHE A 1 194 ? -13.570 2.377 13.961 1.00 97.25 194 PHE A N 1
ATOM 1517 C CA . PHE A 1 194 ? -14.016 3.508 13.139 1.00 97.25 194 PHE A CA 1
ATOM 1518 C C . PHE A 1 194 ? -15.481 3.870 13.419 1.00 97.25 194 PHE A C 1
ATOM 1520 O O . PHE A 1 194 ? -16.330 3.000 13.620 1.00 97.25 194 PHE A O 1
ATOM 1527 N N . ASP A 1 195 ? -15.795 5.163 13.330 1.00 95.94 195 ASP A N 1
ATOM 1528 C CA . ASP A 1 195 ? -17.180 5.617 13.259 1.00 95.94 195 ASP A CA 1
ATOM 1529 C C . ASP A 1 195 ? -17.769 5.302 11.877 1.00 95.94 195 ASP A C 1
ATOM 1531 O O . ASP A 1 195 ? -17.071 5.325 10.863 1.00 95.94 195 ASP A O 1
ATOM 1535 N N . LYS A 1 196 ? -19.091 5.101 11.800 1.00 95.00 196 LYS A N 1
ATOM 1536 C CA . LYS A 1 196 ? -19.790 4.761 10.541 1.00 95.00 196 LYS A CA 1
ATOM 1537 C C . LYS A 1 196 ? -19.564 5.753 9.394 1.00 95.00 196 LYS A C 1
ATOM 1539 O O . LYS A 1 196 ? -19.753 5.407 8.235 1.00 95.00 196 LYS A O 1
ATOM 1544 N N . GLU A 1 197 ? -19.230 7.005 9.698 1.00 95.62 197 GLU A N 1
ATOM 1545 C CA . GLU A 1 197 ? -18.999 8.045 8.686 1.00 95.62 197 GLU A CA 1
ATOM 1546 C C . GLU A 1 197 ? -17.558 8.054 8.155 1.00 95.62 197 GLU A C 1
ATOM 1548 O O . GLU A 1 197 ? -17.287 8.573 7.063 1.00 95.62 197 GLU A O 1
ATOM 1553 N N . THR A 1 198 ? -16.627 7.506 8.936 1.00 95.00 198 THR A N 1
ATOM 1554 C CA . THR A 1 198 ? -15.180 7.557 8.700 1.00 95.00 198 THR A CA 1
ATOM 1555 C C . THR A 1 198 ? -14.581 6.189 8.410 1.00 95.00 198 THR A C 1
ATOM 1557 O O . THR A 1 198 ? -13.412 6.121 8.034 1.00 95.00 198 THR A O 1
ATOM 1560 N N . GLU A 1 199 ? -15.373 5.124 8.542 1.00 96.31 199 GLU A N 1
ATOM 1561 C CA . GLU A 1 199 ? -14.954 3.762 8.257 1.00 96.31 199 GLU A CA 1
ATOM 1562 C C . GLU A 1 199 ? -14.433 3.610 6.817 1.00 96.31 199 GLU A C 1
ATOM 1564 O O . GLU A 1 199 ? -15.013 4.167 5.878 1.00 96.31 199 GLU A O 1
ATOM 1569 N N . PRO A 1 200 ? -13.328 2.871 6.617 1.00 96.69 200 PRO A N 1
ATOM 1570 C CA . PRO A 1 200 ? -12.809 2.636 5.284 1.00 96.69 200 PRO A CA 1
ATOM 1571 C C . PRO A 1 200 ? -13.767 1.750 4.484 1.00 96.69 200 PRO A C 1
ATOM 1573 O O . PRO A 1 200 ? -14.358 0.796 5.007 1.00 96.69 200 PRO A O 1
ATOM 1576 N N . GLU A 1 201 ? -13.899 2.041 3.192 1.00 97.19 201 GLU A N 1
ATOM 1577 C CA . GLU A 1 201 ? -14.583 1.141 2.267 1.00 97.19 201 GLU A CA 1
ATOM 1578 C C . GLU A 1 201 ? -13.635 -0.006 1.914 1.00 97.19 201 GLU A C 1
ATOM 1580 O O . GLU A 1 201 ? -12.484 0.224 1.538 1.00 97.19 201 GLU A O 1
ATOM 1585 N N . MET A 1 202 ? -14.107 -1.245 2.039 1.00 96.44 202 MET A N 1
ATOM 1586 C CA . MET A 1 202 ? -13.323 -2.430 1.707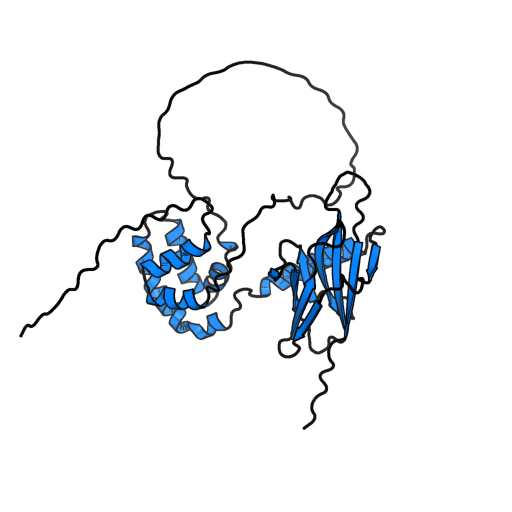 1.00 96.44 202 MET A CA 1
ATOM 1587 C C . MET A 1 202 ? -13.956 -3.148 0.522 1.00 96.44 202 MET A C 1
ATOM 1589 O O . MET A 1 202 ? -15.137 -3.487 0.535 1.00 96.44 202 MET A O 1
ATOM 1593 N N . GLN A 1 203 ? -13.156 -3.385 -0.515 1.00 95.06 203 GLN A N 1
ATOM 1594 C CA . GLN A 1 203 ? -13.553 -4.137 -1.698 1.00 95.06 203 GLN A CA 1
ATOM 1595 C C . GLN A 1 203 ? -12.660 -5.361 -1.840 1.00 95.06 203 GLN A C 1
ATOM 1597 O O . GLN A 1 203 ? -11.442 -5.250 -1.954 1.00 95.06 203 GLN A O 1
ATOM 1602 N N . LEU A 1 204 ? -13.279 -6.536 -1.863 1.00 91.25 204 LEU A N 1
ATOM 1603 C CA . LEU A 1 204 ? -12.592 -7.822 -1.882 1.00 91.25 204 LEU A CA 1
ATOM 1604 C C . LEU A 1 204 ? -12.922 -8.565 -3.175 1.00 91.25 204 LEU A C 1
ATOM 1606 O O . LEU A 1 204 ? -14.085 -8.663 -3.571 1.00 91.25 204 LEU A O 1
ATOM 1610 N N . ARG A 1 205 ? -11.897 -9.097 -3.848 1.00 89.31 205 ARG A N 1
ATOM 1611 C CA . ARG A 1 205 ? -12.042 -9.927 -5.050 1.00 89.31 205 ARG A CA 1
ATOM 1612 C C . ARG A 1 205 ? -11.299 -11.245 -4.871 1.00 89.31 205 ARG A C 1
ATOM 1614 O O . ARG A 1 205 ? -10.142 -11.374 -5.268 1.00 89.31 205 ARG A O 1
ATOM 1621 N N . LEU A 1 206 ? -12.011 -12.233 -4.331 1.00 80.50 206 LEU A N 1
ATOM 1622 C CA . LEU A 1 206 ? -11.470 -13.567 -4.042 1.00 80.50 206 LEU A CA 1
ATOM 1623 C C . LEU A 1 206 ? -10.892 -14.264 -5.279 1.00 80.50 206 LEU A C 1
ATOM 1625 O O . LEU A 1 206 ? -9.824 -14.852 -5.192 1.00 80.50 206 LEU A O 1
ATOM 1629 N N . GLU A 1 207 ? -11.518 -14.107 -6.451 1.00 81.19 207 GLU A N 1
ATOM 1630 C CA . GLU A 1 207 ? -11.036 -14.692 -7.718 1.00 81.19 207 GLU A CA 1
ATOM 1631 C C . GLU A 1 207 ? -9.599 -14.286 -8.083 1.00 81.19 207 GLU A C 1
ATOM 1633 O O . GLU A 1 207 ? -8.947 -14.946 -8.888 1.00 81.19 207 GLU A O 1
ATOM 1638 N N . ARG A 1 208 ? -9.120 -13.161 -7.542 1.00 81.62 208 ARG A N 1
ATOM 1639 C CA . ARG A 1 208 ? -7.783 -12.620 -7.805 1.00 81.62 208 ARG A CA 1
ATOM 1640 C C . ARG A 1 208 ? -6.917 -12.541 -6.556 1.00 81.62 208 ARG A C 1
ATOM 1642 O O . ARG A 1 208 ? -5.857 -11.932 -6.636 1.00 81.62 208 ARG A O 1
ATOM 1649 N N . GLN A 1 209 ? -7.392 -13.084 -5.432 1.00 89.06 209 GLN A N 1
ATOM 1650 C CA . GLN A 1 209 ? -6.716 -13.018 -4.134 1.00 89.06 209 GLN A CA 1
ATOM 1651 C C . GLN A 1 209 ? -6.265 -11.593 -3.770 1.00 89.06 209 GLN A C 1
ATOM 1653 O O . GLN A 1 209 ? -5.196 -11.376 -3.207 1.00 89.06 209 GLN A O 1
ATOM 1658 N N . MET A 1 210 ? -7.072 -10.596 -4.144 1.00 91.88 210 MET A N 1
ATOM 1659 C CA . MET A 1 210 ? -6.743 -9.185 -3.969 1.00 91.88 210 MET A CA 1
ATOM 1660 C C . MET A 1 210 ? -7.899 -8.431 -3.328 1.00 91.88 210 MET A C 1
ATOM 1662 O O . MET A 1 210 ? -9.066 -8.594 -3.702 1.00 91.88 210 MET A O 1
ATOM 1666 N N . GLY A 1 211 ? -7.545 -7.545 -2.408 1.00 94.69 211 GLY A N 1
ATOM 1667 C CA . GLY A 1 211 ? -8.428 -6.576 -1.790 1.00 94.69 211 GLY A CA 1
ATOM 1668 C C . GLY A 1 211 ? -7.914 -5.150 -1.951 1.00 94.69 211 GLY A C 1
ATOM 1669 O O . GLY A 1 211 ? -6.749 -4.901 -2.272 1.00 94.69 211 GLY A O 1
ATOM 1670 N N . ALA A 1 212 ? -8.815 -4.202 -1.738 1.00 96.50 212 ALA A N 1
ATOM 1671 C CA . ALA A 1 212 ? -8.503 -2.791 -1.613 1.00 96.50 212 ALA A CA 1
ATOM 1672 C C . ALA A 1 212 ? -9.267 -2.206 -0.422 1.00 96.50 212 ALA A C 1
ATOM 1674 O O . ALA A 1 212 ? -10.465 -2.448 -0.275 1.00 96.50 212 ALA A O 1
ATOM 1675 N N . ALA A 1 213 ? -8.574 -1.437 0.411 1.00 97.88 213 ALA A N 1
ATOM 1676 C CA . ALA A 1 213 ? -9.150 -0.654 1.496 1.00 97.88 213 ALA A CA 1
ATOM 1677 C C . ALA A 1 213 ? -8.957 0.833 1.184 1.00 97.88 213 ALA A C 1
ATOM 1679 O O . ALA A 1 213 ? -7.850 1.267 0.859 1.00 97.88 213 ALA A O 1
ATOM 1680 N N . MET A 1 214 ? -10.040 1.604 1.241 1.00 97.81 214 MET A N 1
ATOM 1681 C CA . MET A 1 214 ? -10.057 3.023 0.891 1.00 97.81 214 MET A CA 1
ATOM 1682 C C . MET A 1 214 ? -10.236 3.860 2.153 1.00 97.81 214 MET A C 1
ATOM 1684 O O . MET A 1 214 ? -11.302 3.866 2.767 1.00 97.81 214 MET A O 1
ATOM 1688 N N . PHE A 1 215 ? -9.184 4.570 2.540 1.00 98.06 215 PHE A N 1
ATOM 1689 C CA . PHE A 1 215 ? -9.131 5.391 3.742 1.00 98.06 215 PHE A CA 1
ATOM 1690 C C . PHE A 1 215 ? -9.359 6.860 3.403 1.00 98.06 215 PHE A C 1
ATOM 1692 O O . PHE A 1 215 ? -8.947 7.354 2.351 1.00 98.06 215 PHE A O 1
ATOM 1699 N N . ARG A 1 216 ? -9.969 7.609 4.321 1.00 97.19 216 ARG A N 1
ATOM 1700 C CA . ARG A 1 216 ? -9.953 9.073 4.235 1.00 97.19 216 ARG A CA 1
ATOM 1701 C C . ARG A 1 216 ? -8.560 9.575 4.596 1.00 97.19 216 ARG A C 1
ATOM 1703 O O . ARG A 1 216 ? -7.985 9.121 5.581 1.00 97.19 216 ARG A O 1
ATOM 1710 N N . SER A 1 217 ? -8.051 10.560 3.862 1.00 96.50 217 SER A N 1
ATOM 1711 C CA . SER A 1 217 ? -6.774 11.204 4.196 1.00 96.50 217 SER A CA 1
ATOM 1712 C C . SER A 1 217 ? -6.817 11.979 5.517 1.00 96.50 217 SER A C 1
ATOM 1714 O O . SER A 1 217 ? -5.774 12.193 6.127 1.00 96.50 217 SER A O 1
ATOM 1716 N N . LYS A 1 218 ? -8.011 12.385 5.972 1.00 95.81 218 LYS A N 1
ATOM 1717 C CA . LYS A 1 218 ? -8.216 13.157 7.202 1.00 95.81 218 LYS A CA 1
ATOM 1718 C C . LYS A 1 218 ? -9.497 12.742 7.932 1.00 95.81 218 LYS A C 1
ATOM 1720 O O . LYS A 1 218 ? -10.531 12.524 7.294 1.00 95.81 218 LYS A O 1
ATOM 1725 N N . ILE A 1 219 ? -9.433 12.684 9.261 1.00 94.88 219 ILE A N 1
ATOM 1726 C CA . ILE A 1 219 ? -10.569 12.495 10.176 1.00 94.88 219 ILE A CA 1
ATOM 1727 C C . ILE A 1 219 ? -10.488 13.580 11.255 1.00 94.88 219 ILE A C 1
ATOM 1729 O O . ILE A 1 219 ? -9.552 13.612 12.051 1.00 94.88 219 ILE A O 1
ATOM 1733 N N . GLY A 1 220 ? -11.460 14.497 11.279 1.00 92.94 220 GLY A N 1
ATOM 1734 C CA . GLY A 1 220 ? -11.399 15.666 12.160 1.00 92.94 220 GLY A CA 1
ATOM 1735 C C . GLY A 1 220 ? -10.174 16.535 11.851 1.00 92.94 220 GLY A C 1
ATOM 1736 O O . GLY A 1 220 ? -10.006 16.989 10.720 1.00 92.94 220 GLY A O 1
ATOM 1737 N N . ASN A 1 221 ? -9.314 16.754 12.846 1.00 92.00 221 ASN A N 1
ATOM 1738 C CA . ASN A 1 221 ? -8.026 17.446 12.716 1.00 92.00 221 ASN A CA 1
ATOM 1739 C C . ASN A 1 221 ? -6.833 16.494 12.501 1.00 92.00 221 ASN A C 1
ATOM 1741 O O . ASN A 1 221 ? -5.701 16.966 12.437 1.00 92.00 221 ASN A O 1
ATOM 1745 N N . LYS A 1 222 ? -7.070 15.182 12.377 1.00 93.31 222 LYS A N 1
ATOM 1746 C CA . LYS A 1 222 ? -6.006 14.184 12.257 1.00 93.31 222 LYS A CA 1
ATOM 1747 C C . LYS A 1 222 ? -5.815 13.710 10.823 1.00 93.31 222 LYS A C 1
ATOM 1749 O O . LYS A 1 222 ? -6.794 13.401 10.142 1.00 93.31 222 LYS A O 1
ATOM 1754 N N . ILE A 1 223 ? -4.568 13.616 10.382 1.00 95.19 223 ILE A N 1
ATOM 1755 C CA . ILE A 1 223 ? -4.163 13.125 9.062 1.00 95.19 223 ILE A CA 1
ATOM 1756 C C . ILE A 1 223 ? -3.779 11.649 9.132 1.00 95.19 223 ILE A C 1
ATOM 1758 O O . ILE A 1 223 ? -3.242 11.193 10.139 1.00 95.19 223 ILE A O 1
ATOM 1762 N N . LEU A 1 224 ? -4.076 10.898 8.072 1.00 96.81 224 LEU A N 1
ATOM 1763 C CA . LEU A 1 224 ? -3.619 9.517 7.941 1.00 96.81 224 LEU A CA 1
ATOM 1764 C C . LEU A 1 224 ? -2.100 9.530 7.762 1.00 96.81 224 LEU A C 1
ATOM 1766 O O . LEU A 1 224 ? -1.607 10.208 6.866 1.00 96.81 224 LEU A O 1
ATOM 1770 N N . LEU A 1 225 ? -1.386 8.769 8.585 1.00 95.44 225 LEU A N 1
ATOM 1771 C CA . LEU A 1 225 ? 0.065 8.593 8.491 1.00 95.44 225 LEU A CA 1
ATOM 1772 C C . LEU A 1 225 ? 0.414 7.224 7.898 1.00 95.44 225 LEU A C 1
ATOM 1774 O O . LEU A 1 225 ? 1.301 7.106 7.055 1.00 95.44 225 LEU A O 1
ATOM 1778 N N . LEU A 1 226 ? -0.319 6.189 8.315 1.00 96.62 226 LEU A N 1
ATOM 1779 C CA . LEU A 1 226 ? -0.107 4.801 7.912 1.00 96.62 226 LEU A CA 1
ATOM 1780 C C . LEU A 1 226 ? -1.450 4.086 7.772 1.00 96.62 226 LEU A C 1
ATOM 1782 O O . LEU A 1 226 ? -2.338 4.263 8.606 1.00 96.62 226 LEU A O 1
ATOM 1786 N N . ALA A 1 227 ? -1.571 3.221 6.769 1.00 97.94 227 ALA A N 1
ATOM 1787 C CA . ALA A 1 227 ? -2.631 2.225 6.704 1.00 97.94 227 ALA A CA 1
ATOM 1788 C C . ALA A 1 227 ? -2.043 0.818 6.592 1.00 97.94 227 ALA A C 1
ATOM 1790 O O . ALA A 1 227 ? -1.024 0.613 5.931 1.00 97.94 227 ALA A O 1
ATOM 1791 N N . TYR A 1 228 ? -2.708 -0.160 7.200 1.00 97.94 228 TYR A N 1
ATOM 1792 C CA . TYR A 1 228 ? -2.374 -1.572 7.030 1.00 97.94 228 TYR A CA 1
ATOM 1793 C C . TYR A 1 228 ? -3.606 -2.464 7.180 1.00 97.94 228 TYR A C 1
ATOM 1795 O O . TYR A 1 228 ? -4.610 -2.076 7.773 1.00 97.94 228 TYR A O 1
ATOM 1803 N N . VAL A 1 229 ? -3.551 -3.669 6.622 1.00 97.75 229 VAL A N 1
ATOM 1804 C CA . VAL A 1 229 ? -4.602 -4.686 6.731 1.00 97.75 229 VAL A CA 1
ATOM 1805 C C . VAL A 1 229 ? -3.997 -5.949 7.323 1.00 97.75 229 VAL A C 1
ATOM 1807 O O . VAL A 1 229 ? -2.927 -6.378 6.894 1.00 97.75 229 VAL A O 1
ATOM 1810 N N . LYS A 1 230 ? -4.689 -6.537 8.299 1.00 97.69 230 LYS A N 1
ATOM 1811 C CA . LYS A 1 230 ? -4.353 -7.831 8.898 1.00 97.69 230 LYS A CA 1
ATOM 1812 C C . LYS A 1 230 ? -5.412 -8.880 8.569 1.00 97.69 230 LYS A C 1
ATOM 1814 O O . LYS A 1 230 ? -6.566 -8.522 8.338 1.00 97.69 230 LYS A O 1
ATOM 1819 N N . ASP A 1 231 ? -5.035 -10.150 8.565 1.00 97.00 231 ASP A N 1
ATOM 1820 C CA . ASP A 1 231 ? -5.988 -11.264 8.588 1.00 97.00 231 ASP A CA 1
ATOM 1821 C C . ASP A 1 231 ? -6.486 -11.555 10.020 1.00 97.00 231 ASP A C 1
ATOM 1823 O O . ASP A 1 231 ? -6.118 -10.877 10.986 1.00 97.00 231 ASP A O 1
ATOM 1827 N N . GLN A 1 232 ? -7.329 -12.580 10.164 1.00 95.81 232 GLN A N 1
ATOM 1828 C CA . GLN A 1 232 ? -7.828 -13.044 11.463 1.00 95.81 232 GLN A CA 1
ATOM 1829 C C . GLN A 1 232 ? -6.741 -13.577 12.416 1.00 95.81 232 GLN A C 1
ATOM 1831 O O . GLN A 1 232 ? -6.973 -13.642 13.623 1.00 95.81 232 GLN A O 1
ATOM 1836 N N . ASP A 1 233 ? -5.583 -13.970 11.885 1.00 96.38 233 ASP A N 1
ATOM 1837 C CA . ASP A 1 233 ? -4.459 -14.538 12.633 1.00 96.38 233 ASP A CA 1
ATOM 1838 C C . ASP A 1 233 ? -3.415 -13.459 12.998 1.00 96.38 233 ASP A C 1
ATOM 1840 O O . ASP A 1 233 ? -2.439 -13.737 13.695 1.00 96.38 233 ASP A O 1
ATOM 1844 N N . GLY A 1 234 ? -3.642 -12.210 12.574 1.00 95.69 234 GLY A N 1
ATOM 1845 C CA . GLY A 1 234 ? -2.781 -11.058 12.831 1.00 95.69 234 GLY A CA 1
ATOM 1846 C C . GLY A 1 234 ? -1.660 -10.859 11.807 1.00 95.69 234 GLY A C 1
ATOM 1847 O O . GLY A 1 234 ? -0.842 -9.956 11.990 1.00 95.69 234 GLY A O 1
ATOM 1848 N N . ASN A 1 235 ? -1.608 -11.647 10.729 1.00 95.69 235 ASN A N 1
ATOM 1849 C CA . ASN A 1 235 ? -0.615 -11.475 9.670 1.00 95.69 235 ASN A CA 1
ATOM 1850 C C . ASN A 1 235 ? -0.946 -10.250 8.823 1.00 95.69 235 ASN A C 1
ATOM 1852 O O . ASN A 1 235 ? -2.100 -10.020 8.467 1.00 95.69 235 ASN A O 1
ATOM 1856 N N . ILE A 1 236 ? 0.077 -9.476 8.464 1.00 95.81 236 ILE A N 1
ATOM 1857 C CA . ILE A 1 236 ? -0.090 -8.293 7.619 1.00 95.81 236 ILE A CA 1
ATOM 1858 C C . ILE A 1 236 ? -0.258 -8.725 6.163 1.00 95.81 236 ILE A C 1
ATOM 1860 O O . ILE A 1 236 ? 0.613 -9.369 5.585 1.00 95.81 236 ILE A O 1
ATOM 1864 N N . LEU A 1 237 ? -1.383 -8.321 5.582 1.00 94.81 237 LEU A N 1
ATOM 1865 C CA . LEU A 1 237 ? -1.776 -8.575 4.196 1.00 94.81 237 LEU A CA 1
ATOM 1866 C C . LEU A 1 237 ? -1.363 -7.443 3.243 1.00 94.81 237 LEU A C 1
ATOM 1868 O O . LEU A 1 237 ? -1.287 -7.626 2.027 1.00 94.81 237 LEU A O 1
ATOM 1872 N N . GLY A 1 238 ? -1.134 -6.253 3.793 1.00 95.25 238 GLY A N 1
ATOM 1873 C CA . GLY A 1 238 ? -0.672 -5.073 3.074 1.00 95.25 238 GLY A CA 1
ATOM 1874 C C . GLY A 1 238 ? -0.504 -3.902 4.032 1.00 95.25 238 GLY A C 1
ATOM 1875 O O . GLY A 1 238 ? -1.255 -3.781 5.000 1.00 95.25 238 GLY A O 1
ATOM 1876 N N . ALA A 1 239 ? 0.481 -3.050 3.775 1.00 96.56 239 ALA A N 1
ATOM 1877 C CA . ALA A 1 239 ? 0.765 -1.863 4.569 1.00 96.56 239 ALA A CA 1
ATOM 1878 C C . ALA A 1 239 ? 1.399 -0.782 3.689 1.00 96.56 239 ALA A C 1
ATOM 1880 O O . ALA A 1 239 ? 2.047 -1.095 2.690 1.00 96.56 239 ALA A O 1
ATOM 1881 N N . GLY A 1 240 ? 1.200 0.481 4.053 1.00 95.00 240 GLY A N 1
ATOM 1882 C CA . GLY A 1 240 ? 1.818 1.607 3.364 1.00 95.00 240 GLY A CA 1
ATOM 1883 C C . GLY A 1 240 ? 1.585 2.927 4.084 1.00 95.00 240 GLY A C 1
ATOM 1884 O O . GLY A 1 240 ? 0.515 3.164 4.661 1.00 95.00 240 GLY A O 1
ATOM 1885 N N . SER A 1 241 ? 2.597 3.788 4.049 1.00 95.75 241 SER A N 1
ATOM 1886 C CA . SER A 1 241 ? 2.492 5.169 4.520 1.00 95.75 241 SER A CA 1
ATOM 1887 C C . SER A 1 241 ? 1.545 5.971 3.631 1.00 95.75 241 SER A C 1
ATOM 1889 O O . SER A 1 241 ? 1.346 5.644 2.462 1.00 95.75 241 SER A O 1
ATOM 1891 N N . SER A 1 242 ? 0.984 7.064 4.145 1.00 95.12 242 SER A N 1
ATOM 1892 C CA . SER A 1 242 ? 0.070 7.927 3.382 1.00 95.12 242 SER A CA 1
ATOM 1893 C C . SER A 1 242 ? 0.642 8.433 2.053 1.00 95.12 242 SER A C 1
ATOM 1895 O O . SER A 1 242 ? -0.125 8.712 1.135 1.00 95.12 242 SER A O 1
ATOM 1897 N N . GLU A 1 243 ? 1.968 8.551 1.950 1.00 92.00 243 GLU A N 1
ATOM 1898 C CA . GLU A 1 243 ? 2.679 8.977 0.738 1.00 92.00 243 GLU A CA 1
ATOM 1899 C C . GLU A 1 243 ? 2.766 7.870 -0.326 1.00 92.00 243 GLU A C 1
ATOM 1901 O O . GLU A 1 243 ? 2.850 8.161 -1.519 1.00 92.00 243 GLU A O 1
ATOM 1906 N N . GLU A 1 244 ? 2.719 6.605 0.092 1.00 90.06 244 GLU A N 1
ATOM 1907 C CA . GLU A 1 244 ? 2.783 5.432 -0.788 1.00 90.06 244 GLU A CA 1
ATOM 1908 C C . GLU A 1 244 ? 1.395 4.975 -1.257 1.00 90.06 244 GLU A C 1
ATOM 1910 O O . GLU A 1 244 ? 1.275 4.248 -2.248 1.00 90.06 244 GLU A O 1
ATOM 1915 N N . LEU A 1 245 ? 0.331 5.395 -0.566 1.00 92.44 245 LEU A N 1
ATOM 1916 C CA . LEU A 1 245 ? -1.037 5.027 -0.921 1.00 92.44 245 LEU A CA 1
ATOM 1917 C C . LEU A 1 245 ? -1.500 5.723 -2.206 1.00 92.44 245 LEU A C 1
ATOM 1919 O O . LEU A 1 245 ? -1.274 6.911 -2.439 1.00 92.44 245 LEU A O 1
ATOM 1923 N N . TYR A 1 246 ? -2.243 4.987 -3.032 1.00 90.50 246 TYR A N 1
ATOM 1924 C CA . TYR A 1 246 ? -2.792 5.530 -4.271 1.00 90.50 246 TYR A CA 1
ATOM 1925 C C . TYR A 1 246 ? -3.980 6.452 -3.981 1.00 90.50 246 TYR A C 1
ATOM 1927 O O . TYR A 1 246 ? -4.962 6.024 -3.377 1.00 90.50 246 TYR A O 1
ATOM 1935 N N . SER A 1 247 ? -3.937 7.704 -4.441 1.00 92.06 247 SER A N 1
ATOM 1936 C CA . SER A 1 247 ? -5.071 8.617 -4.276 1.00 92.06 247 SER A CA 1
ATOM 1937 C C . SER A 1 247 ? -6.152 8.378 -5.335 1.00 92.06 247 SER A C 1
ATOM 1939 O O . SER A 1 247 ? -5.886 8.442 -6.535 1.00 92.06 247 SER A O 1
ATOM 1941 N N . PHE A 1 248 ? -7.390 8.150 -4.896 1.00 91.44 248 PHE A N 1
ATOM 1942 C CA . PHE A 1 248 ? -8.557 7.986 -5.760 1.00 91.44 248 PHE A CA 1
ATOM 1943 C C . PHE A 1 248 ? -9.762 8.712 -5.163 1.00 91.44 248 PHE A C 1
ATOM 1945 O O . PHE A 1 248 ? -10.170 8.426 -4.044 1.00 91.44 248 PHE A O 1
ATOM 1952 N N . GLN A 1 249 ? -10.334 9.671 -5.899 1.00 91.88 249 GLN A N 1
ATOM 1953 C CA . GLN A 1 249 ? -11.530 10.424 -5.476 1.00 91.88 249 GLN A CA 1
ATOM 1954 C C . GLN A 1 249 ? -11.424 11.058 -4.069 1.00 91.88 249 GLN A C 1
ATOM 1956 O O . GLN A 1 249 ? -12.410 11.166 -3.345 1.00 91.88 249 GLN A O 1
ATOM 1961 N N . GLY A 1 250 ? -10.223 11.501 -3.678 1.00 89.19 250 GLY A N 1
ATOM 1962 C CA . GLY A 1 250 ? -9.973 12.097 -2.358 1.00 89.19 250 GLY A CA 1
ATOM 1963 C C . GLY A 1 250 ? -9.795 11.085 -1.219 1.00 89.19 250 GLY A C 1
ATOM 1964 O O . GLY A 1 250 ? -9.649 11.488 -0.067 1.00 89.19 250 GLY A O 1
ATOM 1965 N N . GLN A 1 251 ? -9.778 9.790 -1.530 1.00 95.50 251 GLN A N 1
ATOM 1966 C CA . GLN A 1 251 ? -9.416 8.711 -0.617 1.00 95.50 251 GLN A CA 1
ATOM 1967 C C . GLN A 1 251 ? -8.021 8.176 -0.950 1.00 95.50 251 GLN A C 1
ATOM 1969 O O . GLN A 1 251 ? -7.498 8.395 -2.044 1.00 95.50 251 GLN A O 1
ATOM 1974 N N . LEU A 1 252 ? -7.419 7.487 0.013 1.00 97.00 252 LEU A N 1
ATOM 1975 C CA . LEU A 1 252 ? -6.135 6.810 -0.099 1.00 97.00 252 LEU A CA 1
ATOM 1976 C C . LEU A 1 252 ? -6.379 5.303 -0.117 1.00 97.00 252 LEU A C 1
ATOM 1978 O O . LEU A 1 252 ? -6.999 4.753 0.790 1.00 97.00 252 LEU A O 1
ATOM 1982 N N . VAL A 1 253 ? -5.928 4.647 -1.179 1.00 97.19 253 VAL A N 1
ATOM 1983 C CA . VAL A 1 253 ? -6.213 3.243 -1.460 1.00 97.19 253 VAL A CA 1
ATOM 1984 C C . VAL A 1 253 ? -4.995 2.400 -1.119 1.00 97.19 253 VAL A C 1
ATOM 1986 O O . VAL A 1 253 ? -3.941 2.532 -1.745 1.00 97.19 253 VAL A O 1
ATOM 1989 N N . LEU A 1 254 ? -5.179 1.490 -0.167 1.00 96.81 254 LEU A N 1
ATOM 1990 C CA . LEU A 1 254 ? -4.246 0.419 0.148 1.00 96.81 254 LEU A CA 1
ATOM 1991 C C . LEU A 1 254 ? -4.712 -0.864 -0.537 1.00 96.81 254 LEU A C 1
ATOM 1993 O O . LEU A 1 254 ? -5.824 -1.335 -0.295 1.00 96.81 254 LEU A O 1
ATOM 1997 N N . LYS A 1 255 ? -3.861 -1.440 -1.383 1.00 95.00 255 LYS A N 1
ATOM 1998 C CA . LYS A 1 255 ? -4.076 -2.782 -1.936 1.00 95.00 255 LYS A CA 1
ATOM 1999 C C . LYS A 1 255 ? -3.454 -3.814 -1.006 1.00 95.00 255 LYS A C 1
ATOM 2001 O O . LYS A 1 255 ? -2.424 -3.543 -0.398 1.00 95.00 255 LYS A O 1
ATOM 2006 N N . PHE A 1 256 ? -4.072 -4.981 -0.913 1.00 94.88 256 PHE A N 1
ATOM 2007 C CA . PHE A 1 256 ? -3.571 -6.077 -0.091 1.00 94.88 256 PHE A CA 1
ATOM 2008 C C . PHE A 1 256 ? -3.885 -7.428 -0.733 1.00 94.88 256 PHE A C 1
ATOM 2010 O O . PHE A 1 256 ? -4.871 -7.565 -1.466 1.00 94.88 256 PHE A O 1
ATOM 2017 N N . GLY A 1 257 ? -3.032 -8.415 -0.471 1.00 92.75 257 GLY A N 1
ATOM 2018 C CA . GLY A 1 257 ? -3.259 -9.799 -0.877 1.00 92.75 257 GLY A CA 1
ATOM 2019 C C . GLY A 1 257 ? -4.112 -10.512 0.163 1.00 92.75 257 GLY A C 1
ATOM 2020 O O . GLY A 1 257 ? -3.867 -10.364 1.352 1.00 92.75 257 GLY A O 1
ATOM 2021 N N . ALA A 1 258 ? -5.120 -11.269 -0.256 1.00 91.56 258 ALA A N 1
ATOM 2022 C CA . ALA A 1 258 ? -5.925 -12.066 0.665 1.00 91.56 258 ALA A CA 1
ATOM 2023 C C . ALA A 1 258 ? -6.190 -13.441 0.060 1.00 91.56 258 ALA A C 1
ATOM 2025 O O . ALA A 1 258 ? -6.746 -13.546 -1.036 1.00 91.56 258 ALA A O 1
ATOM 2026 N N . ASP A 1 259 ? -5.767 -14.485 0.766 1.00 89.62 259 ASP A N 1
ATOM 2027 C CA . ASP A 1 259 ? -5.945 -15.859 0.319 1.00 89.62 259 ASP A CA 1
ATOM 2028 C C . ASP A 1 259 ? -7.393 -16.352 0.505 1.00 89.62 259 ASP A C 1
ATOM 2030 O O . ASP A 1 259 ? -8.237 -15.703 1.126 1.00 89.62 259 ASP A O 1
ATOM 2034 N N . GLU A 1 260 ? -7.695 -17.521 -0.064 1.00 88.69 260 GLU A N 1
ATOM 2035 C CA . GLU A 1 260 ? -9.022 -18.142 0.049 1.00 88.69 260 GLU A CA 1
ATOM 2036 C C . GLU A 1 260 ? -9.325 -18.669 1.462 1.00 88.69 260 GLU A C 1
ATOM 2038 O O . GLU A 1 260 ? -10.486 -18.928 1.784 1.00 88.69 260 GLU A O 1
ATOM 2043 N N . SER A 1 261 ? -8.303 -18.851 2.304 1.00 90.50 261 SER A N 1
ATOM 2044 C CA . SER A 1 261 ? -8.469 -19.265 3.701 1.00 90.50 261 SER A CA 1
ATOM 2045 C C . SER A 1 261 ? -8.837 -18.114 4.634 1.00 90.50 261 SER A C 1
ATOM 2047 O O . SER A 1 261 ? -9.345 -18.369 5.729 1.00 90.50 261 SER A O 1
ATOM 2049 N N . CYS A 1 262 ? -8.619 -16.871 4.210 1.00 92.81 262 CYS A N 1
ATOM 2050 C CA . CYS A 1 262 ? -8.905 -15.677 4.978 1.00 92.81 262 CYS A CA 1
ATOM 2051 C C . CYS A 1 262 ? -10.417 -15.535 5.197 1.00 92.81 262 CYS A C 1
ATOM 2053 O O . CYS A 1 262 ? -11.214 -15.479 4.257 1.00 92.81 262 CYS A O 1
ATOM 2055 N N . LYS A 1 263 ? -10.821 -15.514 6.470 1.00 94.62 263 LYS A N 1
ATOM 2056 C CA . LYS A 1 263 ? -12.232 -15.422 6.879 1.00 94.62 263 LYS A CA 1
ATOM 2057 C C . LYS A 1 263 ? -12.628 -13.999 7.205 1.00 94.62 263 LYS A C 1
ATOM 2059 O O . LYS A 1 263 ? -13.735 -13.590 6.867 1.00 94.62 263 LYS A O 1
ATOM 2064 N N . ASP A 1 264 ? -11.727 -13.276 7.851 1.00 96.12 264 ASP A N 1
ATOM 2065 C CA . ASP A 1 264 ? -11.941 -11.915 8.303 1.00 96.12 264 ASP A CA 1
ATOM 2066 C C . ASP A 1 264 ? -10.678 -11.110 8.004 1.00 96.12 264 ASP A C 1
ATOM 2068 O O . ASP A 1 264 ? -9.558 -11.583 8.202 1.00 96.12 264 ASP A O 1
ATOM 2072 N N . VAL A 1 265 ? -10.872 -9.886 7.528 1.00 97.06 265 VAL A N 1
ATOM 2073 C CA . VAL A 1 265 ? -9.797 -8.920 7.309 1.00 97.06 265 VAL A CA 1
ATOM 2074 C C . VAL A 1 265 ? -10.033 -7.709 8.195 1.00 97.06 265 VAL A C 1
ATOM 2076 O O . VAL A 1 265 ? -11.168 -7.274 8.391 1.00 97.06 265 VAL A O 1
ATOM 2079 N N . ILE A 1 266 ? -8.960 -7.159 8.753 1.00 97.94 266 ILE A N 1
ATOM 2080 C CA . ILE A 1 266 ? -9.016 -6.042 9.691 1.00 97.94 266 ILE A CA 1
ATOM 2081 C C . ILE A 1 266 ? -8.172 -4.899 9.137 1.00 97.94 266 ILE A C 1
ATOM 2083 O O . ILE A 1 266 ? -6.940 -4.936 9.171 1.00 97.94 266 ILE A O 1
ATOM 2087 N N . ALA A 1 267 ? -8.839 -3.876 8.614 1.00 98.19 267 ALA A N 1
ATOM 2088 C CA . ALA A 1 267 ? -8.206 -2.654 8.142 1.00 98.19 267 ALA A CA 1
ATOM 2089 C C . ALA A 1 267 ? -7.901 -1.724 9.317 1.00 98.19 267 ALA A C 1
ATOM 2091 O O . ALA A 1 267 ? -8.773 -1.462 10.143 1.00 98.19 267 ALA A O 1
ATOM 2092 N N . HIS A 1 268 ? -6.685 -1.195 9.353 1.00 98.31 268 HIS A N 1
ATOM 2093 C CA . HIS A 1 268 ? -6.198 -0.266 10.359 1.00 98.31 268 HIS A CA 1
ATOM 2094 C C . HIS A 1 268 ? -5.740 1.031 9.692 1.00 98.31 268 HIS A C 1
ATOM 2096 O O . HIS A 1 268 ? -5.034 1.005 8.682 1.00 98.31 268 HIS A O 1
ATOM 2102 N N . GLY A 1 269 ? -6.140 2.165 10.260 1.00 97.69 269 GLY A N 1
ATOM 2103 C CA . GLY A 1 269 ? -5.662 3.489 9.871 1.00 97.69 269 GLY A CA 1
ATOM 2104 C C . GLY A 1 269 ? -5.076 4.203 11.079 1.00 97.69 269 GLY A C 1
ATOM 2105 O O . GLY A 1 269 ? -5.763 4.387 12.082 1.00 97.69 269 GLY A O 1
ATOM 2106 N N . LEU A 1 270 ? -3.813 4.601 10.984 1.00 96.69 270 LEU A N 1
ATOM 2107 C CA . LEU A 1 270 ? -3.092 5.338 12.014 1.00 96.69 270 LEU A CA 1
ATOM 2108 C C . LEU A 1 270 ? -3.142 6.827 11.681 1.00 96.69 270 LEU A C 1
ATOM 2110 O O . LEU A 1 270 ? -2.661 7.250 10.627 1.00 96.69 270 LEU A O 1
ATOM 2114 N N . TYR A 1 271 ? -3.733 7.610 12.580 1.00 95.62 271 TYR A N 1
ATOM 2115 C CA . TYR A 1 271 ? -3.969 9.036 12.393 1.00 95.62 271 TYR A CA 1
ATOM 2116 C C . TYR A 1 271 ? -3.256 9.860 13.469 1.00 95.62 271 TYR A C 1
ATOM 2118 O O . TYR A 1 271 ? -3.401 9.586 14.663 1.00 95.62 271 TYR A O 1
ATOM 2126 N N . GLY A 1 272 ? -2.527 10.891 13.043 1.00 93.19 272 GLY A N 1
ATOM 2127 C CA . GLY A 1 272 ? -1.833 11.854 13.908 1.00 93.19 272 GLY A CA 1
ATOM 2128 C C . GLY A 1 272 ? -2.342 13.279 13.696 1.00 93.19 272 GLY A C 1
ATOM 2129 O O . GLY A 1 272 ? -3.027 13.549 12.711 1.00 93.19 272 GLY A O 1
ATOM 2130 N N . ASN A 1 273 ? -2.058 14.189 14.626 1.00 91.62 273 ASN A N 1
ATOM 2131 C CA . ASN A 1 273 ? -2.408 15.604 14.458 1.00 91.62 273 ASN A CA 1
ATOM 2132 C C . ASN A 1 273 ? -1.571 16.231 13.328 1.00 91.62 273 ASN A C 1
ATOM 2134 O O . ASN A 1 273 ? -0.429 15.843 13.120 1.00 91.62 273 ASN A O 1
ATOM 2138 N N . GLU A 1 274 ? -2.158 17.169 12.581 1.00 85.12 274 GLU A N 1
ATOM 2139 C CA . GLU A 1 274 ? -1.438 17.935 11.545 1.00 85.12 274 GLU A CA 1
ATOM 2140 C C . GLU A 1 274 ? -0.613 19.086 12.143 1.00 85.12 274 GLU A C 1
ATOM 2142 O O . GLU A 1 274 ? 0.406 19.480 11.582 1.00 85.12 274 GLU A O 1
ATOM 2147 N N . ASP A 1 275 ? -1.066 19.613 13.281 1.00 83.06 275 ASP A N 1
ATOM 2148 C CA . ASP A 1 275 ? -0.449 20.738 13.971 1.00 83.06 275 ASP A CA 1
ATOM 2149 C C . ASP A 1 275 ? 0.447 20.197 15.100 1.00 83.06 275 ASP A C 1
ATOM 2151 O O . ASP A 1 275 ? -0.045 19.800 16.157 1.00 83.06 275 ASP A O 1
ATOM 2155 N N . ASP A 1 276 ? 1.760 20.163 14.854 1.00 65.12 276 ASP A N 1
ATOM 2156 C CA . ASP A 1 276 ? 2.816 19.655 15.754 1.00 65.12 276 ASP A CA 1
ATOM 2157 C C . ASP A 1 276 ? 3.113 20.577 16.960 1.00 65.12 276 ASP A C 1
ATOM 2159 O O . ASP A 1 276 ? 4.171 20.481 17.584 1.00 65.12 276 ASP A O 1
ATOM 2163 N N . ASP A 1 277 ? 2.208 21.494 17.303 1.00 72.00 277 ASP A N 1
ATOM 2164 C CA . ASP A 1 277 ? 2.418 22.469 18.375 1.00 72.00 277 ASP A CA 1
ATOM 2165 C C . ASP A 1 277 ? 2.166 21.813 19.759 1.00 72.00 277 ASP A C 1
ATOM 2167 O O . ASP A 1 277 ? 1.146 22.027 20.417 1.00 72.00 277 ASP A O 1
ATOM 2171 N N . ASP A 1 278 ? 3.109 20.961 20.176 1.00 61.31 278 ASP A N 1
ATOM 2172 C CA . ASP A 1 278 ? 3.487 20.571 21.550 1.00 61.31 278 ASP A CA 1
ATOM 2173 C C . ASP A 1 278 ? 2.414 20.029 22.522 1.00 61.31 278 ASP A C 1
ATOM 2175 O O . ASP A 1 278 ? 2.694 19.818 23.705 1.00 61.31 278 ASP A O 1
ATOM 2179 N N . THR A 1 279 ? 1.197 19.739 22.073 1.00 57.50 279 THR A N 1
ATOM 2180 C CA . THR A 1 279 ? 0.164 19.121 22.918 1.00 57.50 279 THR A CA 1
ATOM 2181 C C . THR A 1 279 ? -0.007 17.661 22.532 1.00 57.50 279 THR A C 1
ATOM 2183 O O . THR A 1 279 ? -0.674 17.380 21.550 1.00 57.50 279 THR A O 1
ATOM 2186 N N . GLU A 1 280 ? 0.654 16.775 23.292 1.00 67.25 280 GLU A N 1
ATOM 2187 C CA . GLU A 1 280 ? 0.524 15.304 23.301 1.00 67.25 280 GLU A CA 1
ATOM 2188 C C . GLU A 1 280 ? 0.211 14.683 21.926 1.00 67.25 280 GLU A C 1
ATOM 2190 O O . GLU A 1 280 ? -0.922 14.716 21.448 1.00 67.25 280 GLU A O 1
ATOM 2195 N N . ASN A 1 281 ? 1.230 14.088 21.289 1.00 66.44 281 ASN A N 1
ATOM 2196 C CA . ASN A 1 281 ? 1.111 13.353 20.026 1.00 66.44 281 ASN A CA 1
ATOM 2197 C C . ASN A 1 281 ? 0.190 12.130 20.174 1.00 66.44 281 ASN A C 1
ATOM 2199 O O . ASN A 1 281 ? 0.642 10.986 20.225 1.00 66.44 281 ASN A O 1
ATOM 2203 N N . ASP A 1 282 ? -1.115 12.378 20.220 1.00 85.38 282 ASP A N 1
ATOM 2204 C CA . ASP A 1 282 ? -2.162 11.376 20.277 1.00 85.38 282 ASP A CA 1
ATOM 2205 C C . ASP A 1 282 ? -2.260 10.719 18.904 1.00 85.38 282 ASP A C 1
ATOM 2207 O O . ASP A 1 282 ? -3.076 11.099 18.048 1.00 85.38 282 ASP A O 1
ATOM 2211 N N . ILE A 1 283 ? -1.395 9.733 18.695 1.00 90.38 283 ILE A N 1
ATOM 2212 C CA . ILE A 1 283 ? -1.526 8.767 17.619 1.00 90.38 283 ILE A CA 1
ATOM 2213 C C . ILE A 1 283 ? -2.702 7.860 17.975 1.00 90.38 283 ILE A C 1
ATOM 2215 O O . ILE A 1 283 ? -2.713 7.190 19.009 1.00 90.38 283 ILE A O 1
ATOM 2219 N N . ILE A 1 284 ? -3.708 7.842 17.105 1.00 93.88 284 ILE A N 1
ATOM 2220 C CA . ILE A 1 284 ? 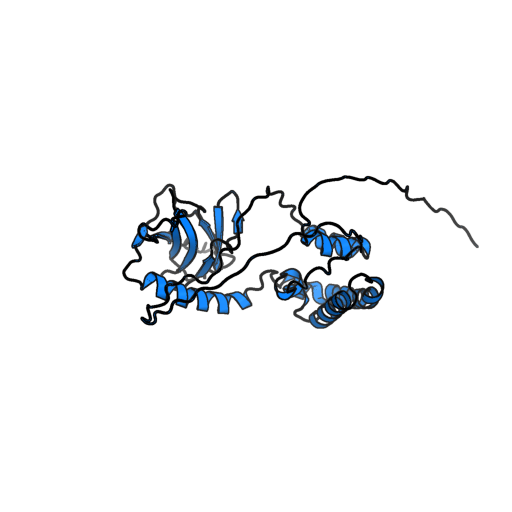-4.871 6.967 17.254 1.00 93.88 284 ILE A CA 1
ATOM 2221 C C . ILE A 1 284 ? -4.861 5.965 16.113 1.00 93.88 284 ILE A C 1
ATOM 2223 O O . ILE A 1 284 ? -4.794 6.343 14.942 1.00 93.88 284 ILE A O 1
ATOM 2227 N N . ILE A 1 285 ? -4.972 4.688 16.460 1.00 95.94 285 ILE A N 1
ATOM 2228 C CA . ILE A 1 285 ? -5.175 3.619 15.490 1.00 95.94 285 ILE A CA 1
ATOM 2229 C C . ILE A 1 285 ? -6.664 3.302 15.460 1.00 95.94 285 ILE A C 1
ATOM 2231 O O . ILE A 1 285 ? -7.241 2.853 16.448 1.00 95.94 285 ILE A O 1
ATOM 2235 N N . PHE A 1 286 ? -7.293 3.525 14.316 1.00 97.38 286 PHE A N 1
ATOM 2236 C CA . PHE A 1 286 ? -8.656 3.079 14.070 1.00 97.38 286 PHE A CA 1
ATOM 2237 C C . PHE A 1 286 ? -8.639 1.723 13.377 1.00 97.38 286 PHE A C 1
ATOM 2239 O O . PHE A 1 286 ? -7.801 1.501 12.505 1.00 97.38 286 PHE A O 1
ATOM 2246 N N . ARG A 1 287 ? -9.575 0.836 13.718 1.00 97.44 287 ARG A N 1
ATOM 2247 C CA . ARG A 1 287 ? -9.725 -0.477 13.082 1.00 97.44 287 ARG A CA 1
ATOM 2248 C C . ARG A 1 287 ? -11.147 -0.732 12.589 1.00 97.44 287 ARG A C 1
ATOM 2250 O O . ARG A 1 287 ? -12.122 -0.291 13.198 1.00 97.44 287 ARG A O 1
ATOM 2257 N N . LYS A 1 288 ? -11.264 -1.463 11.482 1.00 97.19 288 LYS A N 1
ATOM 2258 C CA . LYS A 1 288 ? -12.517 -1.988 10.925 1.00 97.19 288 LYS A CA 1
ATOM 2259 C C . LYS A 1 288 ? -12.312 -3.453 10.572 1.00 97.19 288 LYS A C 1
ATOM 2261 O O . LYS A 1 288 ? -11.403 -3.769 9.813 1.00 97.19 288 LYS A O 1
ATOM 2266 N N . MET A 1 289 ? -13.168 -4.323 11.094 1.00 97.12 289 MET A N 1
ATOM 2267 C CA . MET A 1 289 ? -13.228 -5.725 10.687 1.00 97.12 289 MET A CA 1
ATOM 2268 C C . MET A 1 289 ? -14.278 -5.889 9.587 1.00 97.12 289 MET A C 1
ATOM 2270 O O . MET A 1 289 ? -15.412 -5.442 9.748 1.00 97.12 289 MET A O 1
ATOM 2274 N N . GLU A 1 290 ? -13.908 -6.557 8.500 1.00 96.25 290 GLU A N 1
ATOM 2275 C CA . GLU A 1 290 ? -14.799 -6.933 7.407 1.00 96.25 290 GLU A CA 1
ATOM 2276 C C . GLU A 1 290 ? -14.740 -8.449 7.224 1.00 96.25 290 GLU A C 1
ATOM 2278 O O . GLU A 1 290 ? -13.663 -9.049 7.146 1.00 96.25 290 GLU A O 1
ATOM 2283 N N . ARG A 1 291 ? -15.912 -9.078 7.160 1.00 95.12 291 ARG A N 1
ATOM 2284 C CA . ARG A 1 291 ? -16.004 -10.520 6.964 1.00 95.12 291 ARG A CA 1
ATOM 2285 C C . ARG A 1 291 ? -15.886 -10.837 5.483 1.00 95.12 291 ARG A C 1
ATOM 2287 O O . ARG A 1 291 ? -16.631 -10.296 4.666 1.00 95.12 291 ARG A O 1
ATOM 2294 N N . MET A 1 292 ? -14.991 -11.754 5.138 1.00 89.56 292 MET A N 1
ATOM 2295 C CA . MET A 1 292 ? -14.811 -12.187 3.759 1.00 89.56 292 MET A CA 1
ATOM 2296 C C . MET A 1 292 ? -16.096 -12.860 3.261 1.00 89.56 292 MET A C 1
ATOM 2298 O O . MET A 1 292 ? -16.703 -13.659 3.989 1.00 89.56 292 MET A O 1
ATOM 2302 N N . PRO A 1 293 ? -16.543 -12.562 2.028 1.00 86.69 293 PRO A N 1
ATOM 2303 C CA . PRO A 1 293 ? -17.702 -13.229 1.465 1.00 86.69 293 PRO A CA 1
ATOM 2304 C C . PRO A 1 293 ? -17.376 -14.715 1.355 1.00 86.69 293 PRO A C 1
ATOM 2306 O O . PRO A 1 293 ? -16.502 -15.103 0.588 1.00 86.69 293 PRO A O 1
ATOM 2309 N N . SER A 1 294 ? -18.063 -15.566 2.120 1.00 81.19 294 SER A N 1
ATOM 2310 C CA . SER A 1 294 ? -17.889 -17.008 1.974 1.00 81.19 294 SER A CA 1
ATOM 2311 C C . SER A 1 294 ? -18.207 -17.355 0.526 1.00 81.19 294 SER A C 1
ATOM 2313 O O . SER A 1 294 ? -19.339 -17.104 0.092 1.00 81.19 294 SER A O 1
ATOM 2315 N N . SER A 1 295 ? -17.237 -17.900 -0.211 1.00 70.00 295 SER A N 1
ATOM 2316 C CA . SER A 1 295 ? -17.483 -18.512 -1.508 1.00 70.00 295 SER A CA 1
ATOM 2317 C C . SER A 1 295 ? -18.467 -19.647 -1.258 1.00 70.00 295 SER A C 1
ATOM 2319 O O . SER A 1 295 ? -18.120 -20.768 -0.899 1.00 70.00 295 SER A O 1
ATOM 2321 N N . THR A 1 296 ? -19.756 -19.332 -1.344 1.00 56.09 296 THR A N 1
ATOM 2322 C CA . THR A 1 296 ? -20.799 -20.340 -1.371 1.00 56.09 296 THR A CA 1
ATOM 2323 C C . THR A 1 296 ? -20.589 -20.987 -2.718 1.00 56.09 296 THR A C 1
ATOM 2325 O O . THR A 1 296 ? -21.045 -20.475 -3.740 1.00 56.09 296 THR A O 1
ATOM 2328 N N . LEU A 1 297 ? -19.754 -22.030 -2.710 1.00 51.97 297 LEU A N 1
ATOM 2329 C CA . LEU A 1 297 ? -19.560 -22.956 -3.804 1.00 51.97 297 LEU A CA 1
ATOM 2330 C C . LEU A 1 297 ? -20.953 -23.217 -4.354 1.00 51.97 297 LEU A C 1
ATOM 2332 O O . LEU A 1 297 ? -21.782 -23.841 -3.690 1.00 51.97 297 LEU A O 1
ATOM 2336 N N . LYS A 1 298 ? -21.234 -22.654 -5.530 1.00 51.56 298 LYS A N 1
ATOM 2337 C CA . LYS A 1 298 ? -22.341 -23.114 -6.348 1.00 51.56 298 LYS A CA 1
ATOM 2338 C C . LYS A 1 298 ? -21.968 -24.549 -6.688 1.00 51.56 298 LYS A C 1
ATOM 2340 O O . LYS A 1 298 ? -21.162 -24.790 -7.577 1.00 51.56 298 LYS A O 1
ATOM 2345 N N . SER A 1 299 ? -22.422 -25.470 -5.848 1.00 49.84 299 SER A N 1
ATOM 2346 C CA . SER A 1 299 ? -22.419 -26.890 -6.129 1.00 49.84 299 SER A CA 1
ATOM 2347 C C . SER A 1 299 ? -23.395 -27.085 -7.282 1.00 49.84 299 SER A C 1
ATOM 2349 O O . SER A 1 299 ? -24.607 -27.055 -7.057 1.00 49.84 299 SER A O 1
ATOM 2351 N N . ASP A 1 300 ? -22.855 -27.161 -8.495 1.00 53.38 300 ASP A N 1
ATOM 2352 C CA . ASP A 1 300 ? -23.565 -27.696 -9.659 1.00 53.38 300 ASP A CA 1
ATOM 2353 C C . ASP A 1 300 ? -23.778 -29.211 -9.504 1.00 53.38 300 ASP A C 1
ATOM 2355 O O . ASP A 1 300 ? -22.857 -29.897 -8.992 1.00 53.38 300 ASP A O 1
#

InterPro domains:
  IPR012891 GCK domain [SM01227] (106-187)

pLDDT: mean 70.15, std 26.28, range [24.42, 98.31]